Protein AF-A0A097PJF0-F1 (afdb_monomer_lite)

pLDDT: mean 78.51, std 15.77, range [41.44, 96.5]

Radius of gyration: 22.34 Å; chains: 1; bounding box: 65×53×53 Å

Structure (mmCIF, N/CA/C/O backbone):
data_AF-A0A097PJF0-F1
#
_entry.id   AF-A0A097PJF0-F1
#
loop_
_atom_site.group_PDB
_atom_site.id
_atom_site.type_symbol
_atom_site.label_atom_id
_atom_site.label_alt_id
_atom_site.label_comp_id
_atom_site.label_asym_id
_atom_site.label_entity_id
_atom_site.label_seq_id
_atom_site.pdbx_PDB_ins_code
_atom_site.Cartn_x
_atom_site.Cartn_y
_atom_site.Cartn_z
_atom_site.occupancy
_atom_site.B_iso_or_equiv
_atom_site.auth_seq_id
_atom_site.auth_comp_id
_atom_site.auth_asym_id
_atom_site.auth_atom_id
_atom_site.pdbx_PDB_model_num
ATOM 1 N N . VAL A 1 1 ? 27.186 36.646 22.424 1.00 42.75 1 VAL A N 1
ATOM 2 C CA . VAL A 1 1 ? 26.189 35.560 22.273 1.00 42.75 1 VAL A CA 1
ATOM 3 C C . VAL A 1 1 ? 24.999 36.109 21.497 1.00 42.75 1 VAL A C 1
ATOM 5 O O . VAL A 1 1 ? 24.216 36.831 22.083 1.00 42.75 1 VAL A O 1
ATOM 8 N N . ASN A 1 2 ? 24.900 35.851 20.186 1.00 47.84 2 ASN A N 1
ATOM 9 C CA . ASN A 1 2 ? 23.750 36.240 19.350 1.00 47.84 2 ASN A CA 1
ATOM 10 C C . ASN A 1 2 ? 23.353 35.033 18.483 1.00 47.84 2 ASN A C 1
ATOM 12 O O . ASN A 1 2 ? 23.826 34.872 17.360 1.00 47.84 2 ASN A O 1
ATOM 16 N N . GLY A 1 3 ? 22.547 34.139 19.062 1.00 55.75 3 GLY A N 1
ATOM 17 C CA . GLY A 1 3 ? 22.129 32.862 18.482 1.00 55.75 3 GLY A CA 1
ATOM 18 C C . GLY A 1 3 ? 21.095 33.003 17.364 1.00 55.75 3 GLY A C 1
ATOM 19 O O . GLY A 1 3 ? 19.907 32.799 17.586 1.00 55.75 3 GLY A O 1
ATOM 20 N N . ARG A 1 4 ? 21.549 33.308 16.146 1.00 48.09 4 ARG A N 1
ATOM 21 C CA . ARG A 1 4 ? 20.763 33.100 14.921 1.00 48.09 4 ARG A CA 1
ATOM 22 C C . ARG A 1 4 ? 21.459 32.054 14.060 1.00 48.09 4 ARG A C 1
ATOM 24 O O . ARG A 1 4 ? 22.503 32.331 13.475 1.00 48.09 4 ARG A O 1
ATOM 31 N N . THR A 1 5 ? 20.884 30.860 13.978 1.00 52.81 5 THR A N 1
ATOM 32 C CA . THR A 1 5 ? 21.273 29.850 12.991 1.00 52.81 5 THR A CA 1
ATOM 33 C C . THR A 1 5 ? 20.873 30.351 11.602 1.00 52.81 5 THR A C 1
ATOM 35 O O . THR A 1 5 ? 19.693 30.450 11.272 1.00 52.81 5 THR A O 1
ATOM 38 N N . LYS A 1 6 ? 21.864 30.723 10.783 1.00 48.31 6 LYS A N 1
ATOM 39 C CA . LYS A 1 6 ? 21.669 30.903 9.339 1.00 48.31 6 LYS A CA 1
ATOM 40 C C . LYS A 1 6 ? 21.463 29.511 8.729 1.00 48.31 6 LYS A C 1
ATOM 42 O O . LYS A 1 6 ? 22.311 28.655 8.968 1.00 48.31 6 LYS A O 1
ATOM 47 N N . PRO A 1 7 ? 20.392 29.255 7.961 1.00 42.88 7 PRO A N 1
ATOM 48 C CA . PRO A 1 7 ? 20.300 28.022 7.196 1.00 42.88 7 PRO A CA 1
ATOM 49 C C . PRO A 1 7 ? 21.352 28.074 6.083 1.00 42.88 7 PRO A C 1
ATOM 51 O O . PRO A 1 7 ? 21.277 28.896 5.167 1.00 42.88 7 PRO A O 1
ATOM 54 N N . THR A 1 8 ? 22.379 27.242 6.220 1.00 53.88 8 THR A N 1
ATOM 55 C CA . THR A 1 8 ? 23.456 27.079 5.246 1.00 53.88 8 THR A CA 1
ATOM 56 C C . THR A 1 8 ? 23.045 26.012 4.232 1.00 53.88 8 THR A C 1
ATOM 58 O O . THR A 1 8 ? 22.592 24.938 4.620 1.00 53.88 8 THR A O 1
ATOM 61 N N . TRP A 1 9 ? 23.262 26.328 2.953 1.00 52.88 9 TRP A N 1
ATOM 62 C CA . TRP A 1 9 ? 23.116 25.491 1.752 1.00 52.88 9 TRP A CA 1
ATOM 63 C C . TRP A 1 9 ? 21.702 25.317 1.180 1.00 52.88 9 TRP A C 1
ATOM 65 O O . TRP A 1 9 ? 20.803 24.724 1.770 1.00 52.88 9 TRP A O 1
ATOM 75 N N . LYS A 1 10 ? 21.546 25.800 -0.057 1.00 45.69 10 LYS A N 1
ATOM 76 C CA . LYS A 1 10 ? 20.456 25.456 -0.969 1.00 45.69 10 LYS A CA 1
ATOM 77 C C . LYS A 1 10 ? 21.035 24.446 -1.962 1.00 45.69 10 LYS A C 1
ATOM 79 O O . LYS A 1 10 ? 21.895 24.820 -2.752 1.00 45.69 10 LYS A O 1
ATOM 84 N N . LEU A 1 11 ? 20.621 23.180 -1.887 1.00 48.69 11 LEU A N 1
ATOM 85 C CA . LEU A 1 11 ? 21.030 22.155 -2.852 1.00 48.69 11 LEU A CA 1
ATOM 86 C C . LEU A 1 11 ? 20.434 22.478 -4.226 1.00 48.69 11 LEU A C 1
ATOM 88 O O . LEU A 1 11 ? 19.221 22.640 -4.364 1.00 48.69 11 LEU A O 1
ATOM 92 N N . ILE A 1 12 ? 21.294 22.564 -5.237 1.00 57.53 12 ILE A N 1
ATOM 93 C CA . ILE A 1 12 ? 20.921 22.726 -6.640 1.00 57.53 12 ILE A CA 1
ATOM 94 C C . ILE A 1 12 ? 21.457 21.480 -7.349 1.00 57.53 12 ILE A C 1
ATOM 96 O O . ILE A 1 12 ? 22.653 21.234 -7.283 1.00 57.53 12 ILE A O 1
ATOM 100 N N . GLY A 1 13 ? 20.558 20.684 -7.937 1.00 52.91 13 GLY A N 1
ATOM 101 C CA . GLY A 1 13 ? 20.803 19.524 -8.811 1.00 52.91 13 GLY A CA 1
ATOM 102 C C . GLY A 1 13 ? 22.155 18.807 -8.697 1.00 52.91 13 GLY A C 1
ATOM 103 O O . GLY A 1 13 ? 23.130 19.218 -9.318 1.00 52.91 13 GLY A O 1
ATOM 104 N N . CYS A 1 14 ? 22.181 17.672 -7.996 1.00 54.53 14 CYS A N 1
ATOM 105 C CA . CYS A 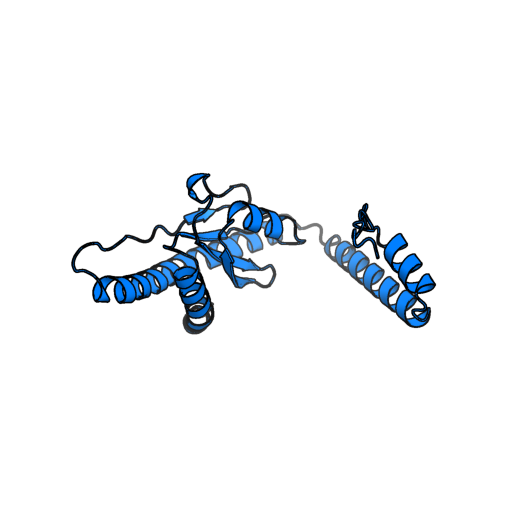1 14 ? 23.330 16.771 -7.985 1.00 54.53 14 CYS A CA 1
ATOM 106 C C . CYS A 1 14 ? 23.398 16.019 -9.327 1.00 54.53 14 CYS A C 1
ATOM 108 O O . CYS A 1 14 ? 22.562 15.157 -9.589 1.00 54.53 14 CYS A O 1
ATOM 110 N N . ARG A 1 15 ? 24.344 16.377 -10.201 1.00 62.47 15 ARG A N 1
ATOM 111 C CA . ARG A 1 15 ? 24.729 15.539 -11.350 1.00 62.47 15 ARG A CA 1
ATOM 112 C C . ARG A 1 15 ? 25.785 14.542 -10.880 1.00 62.47 15 ARG A C 1
ATOM 114 O O . ARG A 1 15 ? 26.599 14.901 -10.036 1.00 62.47 15 ARG A O 1
ATOM 121 N N . GLU A 1 16 ? 25.789 13.324 -11.414 1.00 67.12 16 GLU A N 1
ATOM 122 C CA . GLU A 1 16 ? 26.681 12.244 -10.950 1.00 67.12 16 GLU A CA 1
ATOM 123 C C . GLU A 1 16 ? 28.159 12.657 -10.970 1.00 67.12 16 GLU A C 1
ATOM 125 O O . GLU A 1 16 ? 28.882 12.404 -10.010 1.00 67.12 16 GLU A O 1
ATOM 130 N N . SER A 1 17 ? 28.577 13.423 -11.982 1.00 68.25 17 SER A N 1
ATOM 131 C CA . SER A 1 17 ? 29.924 14.002 -12.067 1.00 68.25 17 SER A CA 1
ATOM 132 C C . SER A 1 17 ? 30.282 14.892 -10.867 1.00 68.25 17 SER A C 1
ATOM 134 O O . SER A 1 17 ? 31.401 14.837 -10.369 1.00 68.25 17 SER A O 1
ATOM 136 N N . LEU A 1 18 ? 29.321 15.673 -10.360 1.00 75.81 18 LEU A N 1
ATOM 137 C CA . LEU A 1 18 ? 29.512 16.563 -9.212 1.00 75.81 18 LEU A CA 1
ATOM 138 C C . LEU A 1 18 ? 29.586 15.779 -7.893 1.00 75.81 18 LEU A C 1
ATOM 140 O O . LEU A 1 18 ? 30.276 16.191 -6.961 1.00 75.81 18 LEU A O 1
ATOM 144 N N . ALA A 1 19 ? 28.896 14.638 -7.811 1.00 80.19 19 ALA A N 1
ATOM 145 C CA . ALA A 1 19 ? 28.943 13.756 -6.648 1.00 80.19 19 ALA A CA 1
ATOM 146 C C . ALA A 1 19 ? 30.316 13.076 -6.508 1.00 80.19 19 ALA A C 1
ATOM 148 O O . ALA A 1 19 ? 30.856 13.028 -5.402 1.00 80.19 19 ALA A O 1
ATOM 149 N N . PHE A 1 20 ? 30.901 12.602 -7.614 1.00 82.88 20 PHE A N 1
ATOM 150 C CA . PHE A 1 20 ? 32.237 11.993 -7.606 1.00 82.88 20 PHE A CA 1
ATOM 151 C C . PHE A 1 20 ? 33.345 13.016 -7.338 1.00 82.88 20 PHE A C 1
ATOM 153 O O . PHE A 1 20 ? 34.221 12.755 -6.516 1.00 82.88 20 PHE A O 1
ATOM 160 N N . GLU A 1 21 ? 33.261 14.205 -7.942 1.00 81.38 21 GLU A N 1
ATOM 161 C CA . GLU A 1 21 ? 34.191 15.312 -7.679 1.00 81.38 21 GLU A CA 1
ATOM 162 C C . GLU A 1 21 ? 34.159 15.732 -6.200 1.00 81.38 21 GLU A C 1
ATOM 164 O O . GLU A 1 21 ? 35.198 15.901 -5.561 1.00 81.38 21 GLU A O 1
ATOM 169 N N . THR A 1 22 ? 32.961 15.821 -5.613 1.00 83.19 22 THR A N 1
ATOM 170 C CA . THR A 1 22 ? 32.807 16.116 -4.181 1.00 83.19 22 THR A CA 1
ATOM 171 C C . THR A 1 22 ? 33.400 14.999 -3.322 1.00 83.19 22 THR A C 1
ATOM 173 O O . THR A 1 22 ? 34.123 15.282 -2.375 1.00 83.19 22 THR A O 1
ATOM 176 N N . ALA A 1 23 ? 33.154 13.730 -3.658 1.00 84.94 23 ALA A N 1
ATOM 177 C CA . ALA A 1 23 ? 33.710 12.598 -2.917 1.00 84.94 23 ALA A CA 1
ATOM 178 C C . ALA A 1 23 ? 35.249 12.589 -2.930 1.00 84.94 23 ALA A C 1
ATOM 180 O O . ALA A 1 23 ? 35.863 12.310 -1.900 1.00 84.94 23 ALA A O 1
ATOM 181 N N . GLN A 1 24 ? 35.873 12.936 -4.059 1.00 85.31 24 GLN A N 1
ATOM 182 C CA . GLN A 1 24 ? 37.328 13.071 -4.153 1.00 85.31 24 GLN A CA 1
ATOM 183 C C . GLN A 1 24 ? 37.842 14.203 -3.251 1.00 85.31 24 GLN A C 1
ATOM 185 O O . GLN A 1 24 ? 38.790 14.002 -2.490 1.00 85.31 24 GLN A O 1
ATOM 190 N N . ASN A 1 25 ? 37.177 15.362 -3.274 1.00 84.75 25 ASN A N 1
ATOM 191 C CA . ASN A 1 25 ? 37.534 16.521 -2.449 1.00 84.75 25 ASN A CA 1
ATOM 192 C C . ASN A 1 25 ? 37.353 16.272 -0.940 1.00 84.75 25 ASN A C 1
ATOM 194 O O . ASN A 1 25 ? 38.111 16.810 -0.136 1.00 84.75 25 ASN A O 1
ATOM 198 N N . GLU A 1 26 ? 36.401 15.420 -0.554 1.00 88.12 26 GLU A N 1
ATOM 199 C CA . GLU A 1 26 ? 36.169 14.985 0.833 1.00 88.12 26 GLU A CA 1
ATOM 200 C C . GLU A 1 26 ? 37.082 13.812 1.258 1.00 88.12 26 GLU A C 1
ATOM 202 O O . GLU A 1 26 ? 36.926 13.240 2.338 1.00 88.12 26 GLU A O 1
ATOM 207 N N . GLY A 1 27 ? 38.063 13.447 0.423 1.00 87.31 27 GLY A N 1
ATOM 208 C CA . GLY A 1 27 ? 39.120 12.496 0.770 1.00 87.31 27 GLY A CA 1
ATOM 209 C C . GLY A 1 27 ? 38.757 11.023 0.580 1.00 87.31 27 GLY A C 1
ATOM 210 O O . GLY A 1 27 ? 39.430 10.152 1.139 1.00 87.31 27 GLY A O 1
ATOM 211 N N . ILE A 1 28 ? 37.719 10.709 -0.202 1.00 88.31 28 ILE A N 1
ATOM 212 C CA . ILE A 1 28 ? 37.427 9.322 -0.575 1.00 88.31 28 ILE A CA 1
ATOM 213 C C . ILE A 1 28 ? 38.529 8.806 -1.516 1.00 88.31 28 ILE A C 1
ATOM 215 O O . ILE A 1 28 ? 38.835 9.459 -2.514 1.00 88.31 28 ILE A O 1
ATOM 219 N N . PRO A 1 29 ? 39.119 7.622 -1.254 1.00 90.94 29 PRO A N 1
ATOM 220 C CA . PRO A 1 29 ? 40.174 7.082 -2.104 1.00 90.94 29 PRO A CA 1
ATOM 221 C C . PRO A 1 29 ? 39.721 6.864 -3.554 1.00 90.94 29 PRO A C 1
ATOM 223 O O . PRO A 1 29 ? 38.681 6.249 -3.799 1.00 90.94 29 PRO A O 1
ATOM 226 N N . GLU A 1 30 ? 40.570 7.255 -4.510 1.00 86.50 30 GLU A N 1
ATOM 227 C CA . GLU A 1 30 ? 40.351 7.140 -5.964 1.00 86.50 30 GLU A CA 1
ATOM 228 C C . GLU A 1 30 ? 39.870 5.743 -6.395 1.00 86.50 30 GLU A C 1
ATOM 230 O O . GLU A 1 30 ? 39.015 5.589 -7.264 1.00 86.50 30 GLU A O 1
ATOM 235 N N . ALA A 1 31 ? 40.393 4.695 -5.750 1.00 87.62 31 ALA A N 1
ATOM 236 C CA . ALA A 1 31 ? 40.038 3.309 -6.042 1.00 87.62 31 ALA A CA 1
ATOM 237 C C . ALA A 1 31 ? 38.555 2.998 -5.771 1.00 87.62 31 ALA A C 1
ATOM 239 O O . ALA A 1 31 ? 37.963 2.169 -6.463 1.00 87.62 31 ALA A O 1
ATOM 240 N N . ILE A 1 32 ? 37.954 3.655 -4.775 1.00 86.88 32 ILE A N 1
ATOM 241 C CA . ILE A 1 32 ? 36.537 3.505 -4.431 1.00 86.88 32 ILE A CA 1
ATOM 242 C C . ILE A 1 32 ? 35.669 4.288 -5.415 1.00 86.88 32 ILE A C 1
ATOM 244 O O . ILE A 1 32 ? 34.667 3.754 -5.887 1.00 86.88 32 ILE A O 1
ATOM 248 N N . ILE A 1 33 ? 36.090 5.502 -5.780 1.00 85.38 33 ILE A N 1
ATOM 249 C CA . ILE A 1 33 ? 35.404 6.353 -6.764 1.00 85.38 33 ILE A CA 1
ATOM 250 C C . ILE A 1 33 ? 35.363 5.652 -8.124 1.00 85.38 33 ILE A C 1
ATOM 252 O O . ILE A 1 33 ? 34.286 5.391 -8.652 1.00 85.38 33 ILE A O 1
ATOM 256 N N . ARG A 1 34 ? 36.518 5.202 -8.621 1.00 85.75 34 ARG A N 1
ATOM 257 C CA . ARG A 1 34 ? 36.638 4.480 -9.895 1.00 85.75 34 ARG A CA 1
ATOM 258 C C . ARG A 1 34 ? 35.813 3.195 -9.924 1.00 85.75 34 ARG A C 1
ATOM 260 O O . ARG A 1 34 ? 35.258 2.812 -10.952 1.00 85.75 34 ARG A O 1
ATOM 267 N N . ARG A 1 35 ? 35.730 2.495 -8.789 1.00 86.62 35 ARG A N 1
ATOM 268 C CA . ARG A 1 35 ? 34.887 1.302 -8.664 1.00 86.62 35 ARG A CA 1
ATOM 269 C C . ARG A 1 35 ? 33.400 1.660 -8.729 1.00 86.62 35 ARG A C 1
ATOM 271 O O . ARG A 1 35 ? 32.649 0.915 -9.347 1.00 86.62 35 ARG A O 1
ATOM 278 N N . ALA A 1 36 ? 32.979 2.773 -8.132 1.00 83.75 36 ALA A N 1
ATOM 279 C CA . ALA A 1 36 ? 31.603 3.256 -8.210 1.00 83.75 36 ALA A CA 1
ATOM 280 C C . ALA A 1 36 ? 31.219 3.718 -9.630 1.00 83.75 36 ALA A C 1
ATOM 282 O O . ALA A 1 36 ? 30.138 3.372 -10.098 1.00 83.75 36 ALA A O 1
ATOM 283 N N . GLU A 1 37 ? 32.119 4.400 -10.344 1.00 83.12 37 GLU A N 1
ATOM 284 C CA . GLU A 1 37 ? 31.933 4.770 -11.757 1.00 83.12 37 GLU A CA 1
ATOM 285 C C . GLU A 1 37 ? 31.742 3.538 -12.648 1.00 83.12 37 GLU A C 1
ATOM 287 O O . GLU A 1 37 ? 30.816 3.491 -13.454 1.00 83.12 37 GLU A O 1
ATOM 292 N N . LEU A 1 38 ? 32.559 2.496 -12.445 1.00 83.38 38 LEU A N 1
ATOM 293 C CA . LEU A 1 38 ? 32.424 1.226 -13.165 1.00 83.38 38 LEU A CA 1
ATOM 294 C C . LEU A 1 38 ? 31.055 0.572 -12.942 1.00 83.38 38 LEU A C 1
ATOM 296 O O . LEU A 1 38 ? 30.485 0.028 -13.886 1.00 83.38 38 LEU A O 1
ATOM 300 N N . TYR A 1 39 ? 30.506 0.628 -11.724 1.00 80.06 39 TYR A N 1
ATOM 301 C CA . TYR A 1 39 ? 29.150 0.131 -11.468 1.00 80.06 39 TYR A CA 1
ATOM 302 C C . TYR A 1 39 ? 28.087 0.937 -12.217 1.00 80.06 39 TYR A C 1
ATOM 304 O O . TYR A 1 39 ? 27.133 0.337 -12.707 1.00 80.06 39 TYR A O 1
ATOM 312 N N . LEU A 1 40 ? 28.258 2.257 -12.337 1.00 78.25 40 LEU A N 1
ATOM 313 C CA . LEU A 1 40 ? 27.361 3.110 -13.119 1.00 78.25 40 LEU A CA 1
ATOM 314 C C . LEU A 1 40 ? 27.417 2.744 -14.607 1.00 78.25 40 LEU A C 1
ATOM 316 O O . LEU A 1 40 ? 26.386 2.472 -15.205 1.00 78.25 40 LEU A O 1
ATOM 320 N N . THR A 1 41 ? 28.620 2.593 -15.172 1.00 76.75 41 THR A N 1
ATOM 321 C CA . THR A 1 41 ? 28.801 2.176 -16.572 1.00 76.75 41 THR A CA 1
ATOM 322 C C . THR A 1 41 ? 28.222 0.788 -16.849 1.00 76.75 41 THR A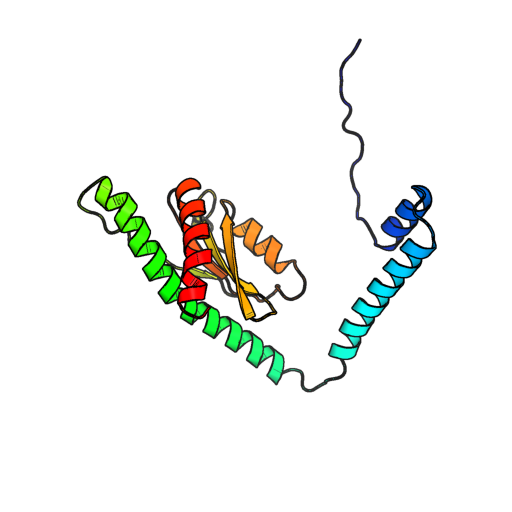 C 1
ATOM 324 O O . THR A 1 41 ? 27.641 0.566 -17.906 1.00 76.75 41 THR A O 1
ATOM 327 N N . ILE A 1 42 ? 28.358 -0.161 -15.916 1.00 78.94 42 ILE A N 1
ATOM 328 C CA . ILE A 1 42 ? 27.744 -1.490 -16.047 1.00 78.94 42 ILE A CA 1
ATOM 329 C C . ILE A 1 42 ? 26.220 -1.389 -15.967 1.00 78.94 42 ILE A C 1
ATOM 331 O O . ILE A 1 42 ? 25.547 -2.073 -16.731 1.00 78.94 42 ILE A O 1
ATOM 335 N N . LYS A 1 43 ? 25.674 -0.544 -15.081 1.00 71.38 43 LYS A N 1
ATOM 336 C CA . LYS A 1 43 ? 24.231 -0.294 -15.003 1.00 71.38 43 LYS A CA 1
ATOM 337 C C . LYS A 1 43 ? 23.717 0.268 -16.332 1.00 71.38 43 LYS A C 1
ATOM 339 O O . LYS A 1 43 ? 22.766 -0.277 -16.879 1.00 71.38 43 LYS A O 1
ATOM 344 N N . ASP A 1 44 ? 24.394 1.268 -16.889 1.00 71.19 44 ASP A N 1
ATOM 345 C CA . ASP A 1 44 ? 24.030 1.875 -18.173 1.00 71.19 44 ASP A CA 1
ATOM 346 C C . ASP A 1 44 ? 24.154 0.862 -19.327 1.00 71.19 44 ASP A C 1
ATOM 348 O O . ASP A 1 44 ? 23.231 0.702 -20.123 1.00 71.19 44 ASP A O 1
ATOM 352 N N . ALA A 1 45 ? 25.228 0.069 -19.367 1.00 67.19 45 ALA A N 1
ATOM 353 C CA . ALA A 1 45 ? 25.407 -0.981 -20.370 1.00 67.19 45 ALA A CA 1
ATOM 354 C C . ALA A 1 45 ? 24.387 -2.129 -20.240 1.00 67.19 45 ALA A C 1
ATOM 356 O O . ALA A 1 45 ? 24.004 -2.728 -21.245 1.00 67.19 45 ALA A O 1
ATOM 357 N N . GLN A 1 46 ? 23.917 -2.441 -19.028 1.00 58.88 46 GLN A N 1
ATOM 358 C CA . GLN A 1 46 ? 22.804 -3.370 -18.810 1.00 58.88 46 GLN A CA 1
ATOM 359 C C . GLN A 1 46 ? 21.498 -2.802 -19.380 1.00 58.88 46 GLN A C 1
ATOM 361 O O . GLN A 1 46 ? 20.761 -3.546 -20.024 1.00 58.88 46 GLN A O 1
ATOM 366 N N . THR A 1 47 ? 21.259 -1.490 -19.255 1.00 54.03 47 THR A N 1
ATOM 367 C CA . THR A 1 47 ? 20.095 -0.844 -19.894 1.00 54.03 47 THR A CA 1
ATOM 368 C C . THR A 1 47 ? 20.167 -0.833 -21.427 1.00 54.03 47 THR A C 1
ATOM 370 O O . THR A 1 47 ? 19.130 -0.835 -22.092 1.00 54.03 47 THR A O 1
ATOM 373 N N . ASP A 1 48 ? 21.372 -0.876 -22.006 1.00 53.91 48 ASP A N 1
ATOM 374 C CA . ASP A 1 48 ? 21.574 -0.944 -23.459 1.00 53.91 48 ASP A CA 1
ATOM 375 C C . ASP A 1 48 ? 21.553 -2.380 -24.014 1.00 53.91 48 ASP A C 1
ATOM 377 O O . ASP A 1 48 ? 21.092 -2.599 -25.134 1.00 53.91 48 ASP A O 1
ATOM 381 N N . LEU A 1 49 ? 21.968 -3.387 -23.238 1.00 49.97 49 LEU A N 1
ATOM 382 C CA . LEU A 1 49 ? 21.813 -4.802 -23.607 1.00 49.97 49 LEU A CA 1
ATOM 383 C C . LEU A 1 49 ? 20.342 -5.250 -23.569 1.00 49.97 49 LEU A C 1
ATOM 385 O O . LEU A 1 49 ? 19.939 -6.060 -24.399 1.00 49.97 49 LEU A O 1
ATOM 389 N N . GLU A 1 50 ? 19.513 -4.657 -22.703 1.00 47.50 50 GLU A N 1
ATOM 390 C CA . GLU A 1 50 ? 18.048 -4.817 -22.739 1.00 47.50 50 GLU A CA 1
ATOM 391 C C . GLU A 1 50 ? 17.390 -4.161 -23.976 1.00 47.50 50 GLU A C 1
ATOM 393 O O . GLU A 1 50 ? 16.230 -4.440 -24.284 1.00 47.50 50 GLU A O 1
ATOM 398 N N . LYS A 1 51 ? 18.119 -3.326 -24.736 1.00 47.91 51 LYS A N 1
ATOM 399 C CA . LYS A 1 51 ? 17.641 -2.684 -25.978 1.00 47.91 51 LYS A CA 1
ATOM 400 C C . LYS A 1 51 ? 17.985 -3.438 -27.266 1.00 47.91 51 LYS A C 1
ATOM 402 O O . LYS A 1 51 ? 17.499 -3.046 -28.327 1.00 47.91 51 LYS A O 1
ATOM 407 N N . ILE A 1 52 ? 18.756 -4.527 -27.206 1.00 45.91 52 ILE A N 1
ATOM 408 C CA . ILE A 1 52 ? 19.051 -5.399 -28.361 1.00 45.91 52 ILE A CA 1
ATOM 409 C C . ILE A 1 52 ? 18.196 -6.672 -28.276 1.00 45.91 52 ILE A C 1
ATOM 411 O O . ILE A 1 52 ? 18.672 -7.784 -28.449 1.00 45.91 52 ILE A O 1
ATOM 415 N N . ASP A 1 53 ? 16.902 -6.519 -28.011 1.00 41.44 53 ASP A N 1
ATOM 416 C CA . ASP A 1 53 ? 15.925 -7.544 -28.368 1.00 41.44 53 ASP A CA 1
ATOM 417 C C . ASP A 1 53 ? 14.685 -6.847 -28.930 1.00 41.44 53 ASP A C 1
ATOM 419 O O . ASP A 1 53 ? 13.688 -6.565 -28.258 1.00 41.44 53 ASP A O 1
ATOM 423 N N . SER A 1 54 ? 14.816 -6.467 -30.201 1.00 42.91 54 SER A N 1
ATOM 424 C CA . SER A 1 54 ? 13.823 -5.773 -31.023 1.00 42.91 54 SER A CA 1
ATOM 425 C C . SER A 1 54 ? 12.703 -6.725 -31.466 1.00 42.91 54 SER A C 1
ATOM 427 O O . SER A 1 54 ? 12.397 -6.888 -32.643 1.00 42.91 54 SER A O 1
ATOM 429 N N . SER A 1 55 ? 12.050 -7.325 -30.470 1.00 44.72 55 SER A N 1
ATOM 430 C CA . SER A 1 55 ? 10.737 -7.984 -30.537 1.00 44.72 55 SER A CA 1
ATOM 431 C C . SER A 1 55 ? 9.754 -7.396 -29.489 1.00 44.72 55 SER A C 1
ATOM 433 O O . SER A 1 55 ? 8.688 -7.941 -29.193 1.00 44.72 55 SER A O 1
ATOM 435 N N . THR A 1 56 ? 10.098 -6.211 -28.965 1.00 47.44 56 THR A N 1
ATOM 436 C CA . THR A 1 56 ? 9.711 -5.570 -27.689 1.00 47.44 56 THR A CA 1
ATOM 437 C C . THR A 1 56 ? 8.240 -5.153 -27.512 1.00 47.44 56 THR A C 1
ATOM 439 O O . THR A 1 56 ? 7.878 -4.609 -26.471 1.00 47.44 56 THR A O 1
ATOM 442 N N . SER A 1 57 ? 7.337 -5.407 -28.460 1.00 51.00 57 SER A N 1
ATOM 443 C CA . SER A 1 57 ? 5.912 -5.083 -28.252 1.00 51.00 57 SER A CA 1
ATOM 444 C C . SER A 1 57 ? 5.148 -6.172 -27.494 1.00 51.00 57 SER A C 1
ATOM 446 O O . SER A 1 57 ? 4.173 -5.860 -26.818 1.00 51.00 57 SER A O 1
ATOM 448 N N . SER A 1 58 ? 5.578 -7.437 -27.549 1.00 52.34 58 SER A N 1
ATOM 449 C CA . SER A 1 58 ? 4.820 -8.539 -26.933 1.00 52.34 58 SER A CA 1
ATOM 450 C C . SER A 1 58 ? 5.164 -8.770 -25.456 1.00 52.34 58 SER A C 1
ATOM 452 O O . SER A 1 58 ? 4.279 -9.088 -24.665 1.00 52.34 58 SER A O 1
ATOM 454 N N . SER A 1 59 ? 6.427 -8.599 -25.058 1.00 54.69 59 SER A N 1
ATOM 455 C CA . SER A 1 59 ? 6.905 -8.887 -23.695 1.00 54.69 59 SER A CA 1
ATOM 456 C C . SER A 1 59 ? 6.481 -7.823 -22.679 1.00 54.69 59 SER A C 1
ATOM 458 O O . SER A 1 59 ? 6.015 -8.161 -21.592 1.00 54.69 59 SER A O 1
ATOM 460 N N . HIS A 1 60 ? 6.551 -6.537 -23.042 1.00 58.25 60 HIS A N 1
ATOM 461 C CA . HIS A 1 60 ? 6.094 -5.445 -22.176 1.00 58.25 60 HIS A CA 1
ATOM 462 C C . HIS A 1 60 ? 4.574 -5.487 -21.945 1.00 58.25 60 HIS A C 1
ATOM 464 O O . HIS A 1 60 ? 4.107 -5.276 -20.826 1.00 58.25 60 HIS A O 1
ATOM 470 N N . VAL A 1 61 ? 3.803 -5.814 -22.989 1.00 62.84 61 VAL A N 1
ATOM 471 C CA . VAL A 1 61 ? 2.344 -5.997 -22.897 1.00 62.84 61 VAL A CA 1
ATOM 472 C C . VAL A 1 61 ? 1.991 -7.213 -22.035 1.00 62.84 61 VAL A C 1
ATOM 474 O O . VAL A 1 61 ? 1.034 -7.168 -21.265 1.00 62.84 61 VAL A O 1
ATOM 477 N N . MET A 1 62 ? 2.777 -8.288 -22.109 1.00 67.88 62 MET A N 1
ATOM 478 C CA . MET A 1 62 ? 2.575 -9.475 -21.277 1.00 67.88 62 MET A CA 1
ATOM 479 C C . MET A 1 62 ? 2.872 -9.199 -19.793 1.00 67.88 62 MET A C 1
ATOM 481 O O . MET A 1 62 ? 2.056 -9.542 -18.939 1.00 67.88 62 MET A O 1
ATOM 485 N N . LEU A 1 63 ? 3.978 -8.513 -19.482 1.00 74.06 63 LEU A N 1
ATOM 486 C CA . LEU A 1 63 ? 4.344 -8.139 -18.108 1.00 74.06 63 LEU A CA 1
ATOM 487 C C . LEU A 1 63 ? 3.355 -7.145 -17.483 1.00 74.06 63 LEU A C 1
ATOM 489 O O . LEU A 1 63 ? 3.025 -7.257 -16.302 1.00 74.06 63 LEU A O 1
ATOM 493 N N . SER A 1 64 ? 2.846 -6.174 -18.249 1.00 75.44 64 SER A N 1
ATOM 494 C CA . SER A 1 64 ? 1.825 -5.247 -17.744 1.00 75.44 64 SER A CA 1
ATOM 495 C C . SER A 1 64 ? 0.498 -5.958 -17.458 1.00 75.44 64 SER A C 1
ATOM 497 O O . SER A 1 64 ? -0.107 -5.715 -16.411 1.00 75.44 64 SER A O 1
ATOM 499 N N . ALA A 1 65 ? 0.088 -6.891 -18.323 1.00 81.81 65 ALA A N 1
ATOM 500 C CA . ALA A 1 65 ? -1.098 -7.716 -18.116 1.00 81.81 65 ALA A CA 1
ATOM 501 C C . ALA A 1 65 ? -0.963 -8.634 -16.890 1.00 81.81 65 ALA A C 1
ATOM 503 O O . ALA A 1 65 ? -1.914 -8.787 -16.120 1.00 81.81 65 ALA A O 1
ATOM 504 N N . GLU A 1 66 ? 0.218 -9.214 -16.669 1.00 85.62 66 GLU A N 1
ATOM 505 C CA . GLU A 1 66 ? 0.497 -10.050 -15.501 1.00 85.62 66 GLU A CA 1
ATOM 506 C C . GLU A 1 66 ? 0.447 -9.246 -14.197 1.00 85.62 66 GLU A C 1
ATOM 508 O O . GLU A 1 66 ? -0.229 -9.659 -13.252 1.00 85.62 66 GLU A O 1
ATOM 513 N N . ARG A 1 67 ? 1.051 -8.047 -14.168 1.00 85.75 67 ARG A N 1
ATOM 514 C CA . ARG A 1 67 ? 0.940 -7.125 -13.023 1.00 85.75 67 ARG A CA 1
ATOM 515 C C . ARG A 1 67 ? -0.511 -6.766 -12.725 1.00 85.75 67 ARG A C 1
ATOM 517 O O . ARG A 1 67 ? -0.927 -6.812 -11.568 1.00 85.75 67 ARG A O 1
ATOM 524 N N . GLN A 1 68 ? -1.290 -6.454 -13.759 1.00 85.81 68 GLN A N 1
ATOM 525 C CA . GLN A 1 68 ? -2.701 -6.113 -13.599 1.00 85.81 68 GLN A CA 1
ATOM 526 C C . GLN A 1 68 ? -3.504 -7.290 -13.037 1.00 85.81 68 GLN A C 1
ATOM 528 O O . GLN A 1 68 ? -4.306 -7.116 -12.120 1.00 85.81 68 GLN A O 1
ATOM 533 N N . ARG A 1 69 ? -3.254 -8.507 -13.528 1.00 87.81 69 ARG A N 1
ATOM 534 C CA . ARG A 1 69 ? -3.908 -9.721 -13.031 1.00 87.81 69 ARG A CA 1
ATOM 535 C C . ARG A 1 69 ? -3.537 -10.017 -11.578 1.00 87.81 69 ARG A C 1
ATOM 537 O O . ARG A 1 69 ? -4.414 -10.360 -10.789 1.00 87.81 69 ARG A O 1
ATOM 544 N N . LEU A 1 70 ? -2.263 -9.871 -11.212 1.00 89.62 70 LEU A N 1
ATOM 545 C CA . LEU A 1 70 ? -1.796 -10.085 -9.843 1.00 89.62 70 LEU A CA 1
ATOM 546 C C . LEU A 1 70 ? -2.438 -9.080 -8.877 1.00 89.62 70 LEU A C 1
ATOM 548 O O . LEU A 1 70 ? -2.936 -9.477 -7.824 1.00 89.62 70 LEU A O 1
ATOM 552 N N . LEU A 1 71 ? -2.524 -7.806 -9.271 1.00 89.44 71 LEU A N 1
ATOM 553 C CA . LEU A 1 71 ? -3.189 -6.775 -8.474 1.00 89.44 71 LEU A CA 1
ATOM 554 C C . LEU A 1 71 ? -4.697 -7.032 -8.333 1.00 89.44 71 LEU A C 1
ATOM 556 O O . LEU A 1 71 ? -5.239 -6.905 -7.236 1.00 89.44 71 LEU A O 1
ATOM 560 N N . GLN A 1 72 ? -5.375 -7.445 -9.409 1.00 87.69 72 GLN A N 1
ATOM 561 C CA . GLN A 1 72 ? -6.794 -7.821 -9.368 1.00 87.69 72 GLN A CA 1
ATOM 562 C C . GLN A 1 72 ? -7.045 -9.012 -8.434 1.00 87.69 72 GLN A C 1
ATOM 564 O O . GLN A 1 72 ? -7.984 -8.987 -7.634 1.00 87.69 72 GLN A O 1
ATOM 569 N N . ASN A 1 73 ? -6.187 -10.035 -8.493 1.00 89.06 73 ASN A N 1
ATOM 570 C CA . ASN A 1 73 ? -6.263 -11.197 -7.609 1.00 89.06 73 ASN A CA 1
ATOM 571 C C . ASN A 1 73 ? -6.045 -10.798 -6.141 1.00 89.06 73 ASN A C 1
ATOM 573 O O . ASN A 1 73 ? -6.809 -11.217 -5.268 1.00 89.06 73 ASN A O 1
ATOM 577 N N . ALA A 1 74 ? -5.050 -9.947 -5.878 1.00 89.69 74 ALA A N 1
ATOM 578 C CA . ALA A 1 74 ? -4.774 -9.416 -4.547 1.00 89.69 74 ALA A CA 1
ATOM 579 C C . ALA A 1 74 ? -5.920 -8.530 -4.030 1.00 89.69 74 ALA A C 1
ATOM 581 O O . ALA A 1 74 ? -6.200 -8.529 -2.834 1.00 89.69 74 ALA A O 1
ATOM 582 N N . GLY A 1 75 ? -6.640 -7.834 -4.917 1.00 89.44 75 GLY A N 1
ATOM 583 C CA . GLY A 1 75 ? -7.753 -6.949 -4.569 1.00 89.44 75 GLY A CA 1
ATOM 584 C C . GLY A 1 75 ? -8.802 -7.603 -3.677 1.00 89.44 75 GLY A C 1
ATOM 585 O O . GLY A 1 75 ? -9.163 -7.055 -2.635 1.00 89.44 75 GLY A O 1
ATOM 586 N N . ARG A 1 76 ? -9.238 -8.820 -4.023 1.00 87.81 76 ARG A N 1
ATOM 587 C CA . ARG A 1 76 ? -10.220 -9.565 -3.217 1.00 87.81 76 ARG A CA 1
ATOM 588 C C . ARG A 1 76 ? -9.668 -9.945 -1.845 1.00 87.81 76 ARG A C 1
ATOM 590 O O . ARG A 1 76 ? -10.382 -9.812 -0.852 1.00 87.81 76 ARG A O 1
ATOM 597 N N . ALA A 1 77 ? -8.417 -10.400 -1.789 1.00 90.69 77 ALA A N 1
ATOM 598 C CA . ALA A 1 77 ? -7.746 -10.747 -0.541 1.00 90.69 77 ALA A CA 1
ATOM 599 C C . ALA A 1 77 ? -7.647 -9.529 0.385 1.00 90.69 77 ALA A C 1
ATOM 601 O O . ALA A 1 77 ? -8.085 -9.592 1.532 1.00 90.69 77 ALA A O 1
ATOM 602 N N . VAL A 1 78 ? -7.164 -8.400 -0.140 1.00 91.75 78 VAL A N 1
ATOM 603 C CA . VAL A 1 78 ? -7.038 -7.131 0.588 1.00 91.75 78 VAL A CA 1
ATOM 604 C C . VAL A 1 78 ? -8.390 -6.681 1.135 1.00 91.75 78 VAL A C 1
ATOM 606 O O . VAL A 1 78 ? -8.489 -6.396 2.327 1.00 91.75 78 VAL A O 1
ATOM 609 N N . THR A 1 79 ? -9.449 -6.684 0.319 1.00 89.56 79 THR A N 1
ATOM 610 C CA . THR A 1 79 ? -10.795 -6.299 0.772 1.00 89.56 79 THR A CA 1
ATOM 611 C C . THR A 1 79 ? -11.281 -7.187 1.915 1.00 89.56 79 THR A C 1
ATOM 613 O O . THR A 1 79 ? -11.691 -6.667 2.949 1.00 89.56 79 THR A O 1
ATOM 616 N N . ILE A 1 80 ? -11.189 -8.516 1.781 1.00 89.06 80 ILE A N 1
ATOM 617 C CA . ILE A 1 80 ? -11.644 -9.462 2.815 1.00 89.06 80 ILE A CA 1
ATOM 618 C C . ILE A 1 80 ? -10.869 -9.261 4.119 1.00 89.06 80 ILE A C 1
ATOM 620 O O . ILE A 1 80 ? -11.457 -9.233 5.203 1.00 89.06 80 ILE A O 1
ATOM 624 N N . ILE A 1 81 ? -9.548 -9.131 4.013 1.00 91.12 81 ILE A N 1
ATOM 625 C CA . ILE A 1 81 ? -8.648 -8.980 5.150 1.00 91.12 81 ILE A CA 1
ATOM 626 C C . ILE A 1 81 ? -8.939 -7.669 5.894 1.00 91.12 81 ILE A C 1
ATOM 628 O O . ILE A 1 81 ? -9.180 -7.679 7.107 1.00 91.12 81 ILE A O 1
ATOM 632 N N . CYS A 1 82 ? -8.977 -6.551 5.167 1.00 89.50 82 CYS A N 1
ATOM 633 C CA . CYS A 1 82 ? -9.264 -5.239 5.733 1.00 89.50 82 CYS A CA 1
ATOM 634 C C . CYS A 1 82 ? -10.668 -5.195 6.336 1.00 89.50 82 CYS A C 1
ATOM 636 O O . CYS A 1 82 ? -10.834 -4.726 7.459 1.00 89.50 82 CYS A O 1
ATOM 638 N N . GLN A 1 83 ? -11.671 -5.735 5.641 1.00 87.88 83 GLN A N 1
ATOM 639 C CA . GLN A 1 83 ? -13.060 -5.698 6.095 1.00 87.88 83 GLN A CA 1
ATOM 640 C C . GLN A 1 83 ? -13.254 -6.512 7.364 1.00 87.88 83 GLN A C 1
ATOM 642 O O . GLN A 1 83 ? -13.873 -6.033 8.311 1.00 87.88 83 GLN A O 1
ATOM 647 N N . ARG A 1 84 ? -12.659 -7.706 7.432 1.00 87.94 84 ARG A N 1
ATOM 648 C CA . ARG A 1 84 ? -12.672 -8.516 8.650 1.00 87.94 84 ARG A CA 1
ATOM 649 C C . ARG A 1 84 ? -12.066 -7.750 9.823 1.00 87.94 84 ARG A C 1
ATOM 651 O O . ARG A 1 84 ? -12.669 -7.731 10.894 1.00 87.94 84 ARG A O 1
ATOM 658 N N . LYS A 1 85 ? -10.911 -7.103 9.627 1.00 88.56 85 LYS A N 1
ATOM 659 C CA . LYS A 1 85 ? -10.234 -6.403 10.723 1.00 88.56 85 LYS A CA 1
ATOM 660 C C . LYS A 1 85 ? -10.942 -5.117 11.136 1.00 88.56 85 LYS A C 1
ATOM 662 O O . LYS A 1 85 ? -11.064 -4.866 12.330 1.00 88.56 85 LYS A O 1
ATOM 667 N N . LEU A 1 86 ? -11.443 -4.323 10.191 1.00 84.44 86 LEU A N 1
ATOM 668 C CA . LEU A 1 86 ? -12.236 -3.139 10.524 1.00 84.44 86 LEU A CA 1
ATOM 669 C C . LEU A 1 86 ? -13.511 -3.538 11.267 1.00 84.44 86 LEU A C 1
ATOM 671 O O . LEU A 1 86 ? -13.802 -2.953 12.305 1.00 84.44 86 LEU A O 1
ATOM 675 N N . ASN A 1 87 ? -14.214 -4.580 10.819 1.00 82.62 87 ASN A N 1
ATOM 676 C CA . ASN A 1 87 ? -15.376 -5.087 11.542 1.00 82.62 87 ASN A CA 1
ATOM 677 C C . ASN A 1 87 ? -15.015 -5.494 12.974 1.00 82.62 87 ASN A C 1
ATOM 679 O O . ASN A 1 87 ? -15.727 -5.117 13.889 1.00 82.62 87 ASN A O 1
ATOM 683 N N . GLU A 1 88 ? -13.897 -6.181 13.211 1.00 84.88 88 GLU A N 1
ATOM 684 C CA . GLU A 1 88 ? -13.450 -6.518 14.573 1.00 84.88 88 GLU A CA 1
ATOM 685 C C . GLU A 1 88 ? -13.245 -5.266 15.452 1.00 84.88 88 GLU A C 1
ATOM 687 O O . GLU A 1 88 ? -13.732 -5.215 16.582 1.00 84.88 88 GLU A O 1
ATOM 692 N N . LEU A 1 89 ? -12.588 -4.231 14.914 1.00 77.88 89 LEU A N 1
ATOM 693 C CA . LEU A 1 89 ? -12.313 -2.978 15.630 1.00 77.88 89 LEU A CA 1
ATOM 694 C C . LEU A 1 89 ? -13.577 -2.147 15.908 1.00 77.88 89 LEU A C 1
ATOM 696 O O . LEU A 1 89 ? -13.645 -1.457 16.928 1.00 77.88 89 LEU A O 1
ATOM 700 N N . TYR A 1 90 ? -14.559 -2.187 15.001 1.00 70.94 90 TYR A N 1
ATOM 701 C CA . TYR A 1 90 ? -15.789 -1.390 15.080 1.00 70.94 90 TYR A CA 1
ATOM 702 C C . TYR A 1 90 ? -16.944 -2.110 15.783 1.00 70.94 90 TYR A C 1
ATOM 704 O O . TYR A 1 90 ? -17.682 -1.469 16.530 1.00 70.94 90 TYR A O 1
ATOM 712 N N . VAL A 1 91 ? -17.061 -3.434 15.644 1.00 62.75 91 VAL A N 1
ATOM 713 C CA . VAL A 1 91 ? -18.046 -4.264 16.365 1.00 62.75 91 VAL A CA 1
ATOM 714 C C . VAL A 1 91 ? -17.776 -4.251 17.870 1.00 62.75 91 VAL A C 1
ATOM 716 O O . VAL A 1 91 ? -18.717 -4.284 18.657 1.00 62.75 91 VAL A O 1
ATOM 719 N N . GLN A 1 92 ? -16.517 -4.102 18.294 1.00 57.75 92 GLN A N 1
ATOM 720 C CA . GLN A 1 92 ? -16.182 -3.879 19.706 1.00 57.75 92 GLN A CA 1
ATOM 721 C C . GLN A 1 92 ? -16.623 -2.503 20.243 1.00 57.75 92 GLN A C 1
ATOM 723 O O . GLN A 1 92 ? -16.568 -2.297 21.454 1.00 57.75 92 GLN A O 1
ATOM 728 N N . LYS A 1 93 ? -17.054 -1.561 19.386 1.00 55.91 93 LYS A N 1
ATOM 729 C CA . LYS A 1 93 ? -17.407 -0.187 19.788 1.00 55.91 93 LYS A CA 1
ATOM 730 C C . LYS A 1 93 ? -18.867 0.215 19.548 1.00 55.91 93 LYS A C 1
ATOM 732 O O . LYS A 1 93 ? -19.345 1.009 20.345 1.00 55.91 93 LYS A O 1
ATOM 737 N N . CYS A 1 94 ? -19.575 -0.315 18.542 1.00 47.22 94 CYS A N 1
ATOM 738 C CA . CYS A 1 94 ? -21.023 -0.106 18.339 1.00 47.22 94 CYS A CA 1
ATOM 739 C C . CYS A 1 94 ? -21.641 -1.175 17.410 1.00 47.22 94 CYS A C 1
ATOM 741 O O . CYS A 1 94 ? -21.036 -1.578 16.418 1.00 47.22 94 CYS A O 1
ATOM 743 N N . ILE A 1 95 ? -22.888 -1.579 17.688 1.00 53.59 95 ILE A N 1
ATOM 744 C CA . ILE A 1 95 ? -23.735 -2.373 16.780 1.00 53.59 95 ILE A CA 1
ATOM 745 C C . ILE A 1 95 ? -24.299 -1.422 15.709 1.00 53.59 95 ILE A C 1
ATOM 747 O O . ILE A 1 95 ? -24.837 -0.378 16.059 1.00 53.59 95 ILE A O 1
ATOM 751 N N . ALA A 1 96 ? -24.216 -1.819 14.434 1.00 48.41 96 ALA A N 1
ATOM 752 C CA . ALA A 1 96 ? -24.790 -1.167 13.243 1.00 48.41 96 ALA A CA 1
ATOM 753 C C . ALA A 1 96 ? -23.958 -0.060 12.559 1.00 48.41 96 ALA A C 1
ATOM 755 O O . ALA A 1 96 ? -24.261 1.122 12.649 1.00 48.41 96 ALA A O 1
ATOM 756 N N . ALA A 1 97 ? -22.960 -0.480 11.776 1.00 46.38 97 ALA A N 1
ATOM 757 C CA . ALA A 1 97 ? -22.733 -0.016 10.400 1.00 46.38 97 ALA A CA 1
ATOM 758 C C . ALA A 1 97 ? -21.568 -0.833 9.823 1.00 46.38 97 ALA A C 1
ATOM 760 O O . ALA A 1 97 ? -20.414 -0.616 10.185 1.00 46.38 97 ALA A O 1
ATOM 761 N N . LEU A 1 98 ? -21.855 -1.798 8.946 1.00 50.81 98 LEU A N 1
ATOM 762 C CA . LEU A 1 98 ? -20.808 -2.405 8.125 1.00 50.81 98 LEU A CA 1
ATOM 763 C C . LEU A 1 98 ? -20.345 -1.320 7.152 1.00 50.81 98 LEU A C 1
ATOM 765 O O . LEU A 1 98 ? -20.983 -1.104 6.126 1.00 50.81 98 LEU A O 1
ATOM 769 N N . ALA A 1 99 ? -19.287 -0.589 7.506 1.00 55.41 99 ALA A N 1
ATOM 770 C CA . ALA A 1 99 ? -18.632 0.308 6.570 1.00 55.41 99 ALA A CA 1
ATOM 771 C C . ALA A 1 99 ? -18.071 -0.564 5.443 1.00 55.41 99 ALA A C 1
ATOM 773 O O . ALA A 1 99 ? -17.090 -1.289 5.623 1.00 55.41 99 ALA A O 1
ATOM 774 N N . GLU A 1 100 ? -18.762 -0.566 4.307 1.00 62.19 100 GLU A N 1
ATOM 775 C CA . GLU A 1 100 ? -18.298 -1.248 3.114 1.00 62.19 100 GLU A CA 1
ATOM 776 C C . GLU A 1 100 ? -16.988 -0.586 2.688 1.00 62.19 100 GLU A C 1
ATOM 778 O O . GLU A 1 100 ? -16.926 0.612 2.404 1.00 62.19 100 GLU A O 1
ATOM 783 N N . ILE A 1 101 ? -15.904 -1.356 2.749 1.00 71.81 101 ILE A N 1
ATOM 784 C CA . ILE A 1 101 ? -14.590 -0.856 2.383 1.00 71.81 101 ILE A CA 1
ATOM 785 C C . ILE A 1 101 ? -14.551 -0.725 0.866 1.00 71.81 101 ILE A C 1
ATOM 787 O O . ILE A 1 101 ? -14.578 -1.727 0.153 1.00 71.81 101 ILE A O 1
ATOM 791 N N . SER A 1 102 ? -14.431 0.509 0.382 1.00 76.75 102 SER A N 1
ATOM 792 C CA . SER A 1 102 ? -14.173 0.773 -1.029 1.00 76.75 102 SER A CA 1
ATOM 793 C C . SER A 1 102 ? -12.691 0.546 -1.326 1.00 76.75 102 SER A C 1
ATOM 795 O O . SER A 1 102 ? -11.826 1.309 -0.888 1.00 76.75 102 SER A O 1
ATOM 797 N N . CYS A 1 103 ? -12.405 -0.547 -2.028 1.00 80.94 103 CYS A N 1
ATOM 798 C CA . CYS A 1 103 ? -11.082 -0.877 -2.540 1.00 80.94 103 CYS A CA 1
ATOM 799 C C . CYS A 1 103 ? -10.996 -0.362 -3.978 1.00 80.94 103 CYS A C 1
ATOM 801 O O . CYS A 1 103 ? -11.761 -0.805 -4.836 1.00 80.94 103 CYS A O 1
ATOM 803 N N . VAL A 1 104 ? -10.113 0.602 -4.230 1.00 84.69 104 VAL A N 1
ATOM 804 C CA . VAL A 1 104 ? -10.076 1.340 -5.497 1.00 84.69 104 VAL A CA 1
ATOM 805 C C . VAL A 1 104 ? -8.744 1.100 -6.193 1.00 84.69 104 VAL A C 1
ATOM 807 O O . VAL A 1 104 ? -7.677 1.219 -5.587 1.00 84.69 104 VAL A O 1
ATOM 810 N N . THR A 1 105 ? -8.807 0.757 -7.477 1.00 83.38 105 THR A N 1
ATOM 811 C CA . THR A 1 105 ? -7.635 0.644 -8.346 1.00 83.38 105 THR A CA 1
ATOM 812 C C . THR A 1 105 ? -7.356 1.973 -9.035 1.00 83.38 105 THR A C 1
ATOM 814 O O . THR A 1 105 ? -8.284 2.615 -9.517 1.00 83.38 105 THR A O 1
ATOM 817 N N . VAL A 1 106 ? -6.086 2.357 -9.110 1.00 82.38 106 VAL A N 1
ATOM 818 C CA . VAL A 1 106 ? -5.596 3.496 -9.892 1.00 82.38 106 VAL A CA 1
ATOM 819 C C . VAL A 1 106 ? -4.704 2.940 -10.989 1.00 82.38 106 VAL A C 1
ATOM 821 O O . VAL A 1 106 ? -3.641 2.380 -10.701 1.00 82.38 106 VAL A O 1
ATOM 824 N N . ASP A 1 107 ? -5.138 3.087 -12.236 1.00 80.81 107 ASP A N 1
ATOM 825 C CA . ASP A 1 107 ? -4.371 2.639 -13.397 1.00 80.81 107 ASP A CA 1
ATOM 826 C C . ASP A 1 107 ? -3.112 3.509 -13.600 1.00 80.81 107 ASP A C 1
ATOM 828 O O . ASP A 1 107 ? -2.989 4.605 -13.043 1.00 80.81 107 ASP A O 1
ATOM 832 N N . SER A 1 108 ? -2.169 3.045 -14.418 1.00 72.44 108 SER A N 1
ATOM 833 C CA . SER A 1 108 ? -0.868 3.643 -14.752 1.00 72.44 108 SER A CA 1
ATOM 834 C C . SER A 1 108 ? -0.925 5.153 -15.027 1.00 72.44 108 SER A C 1
ATOM 836 O O . SER A 1 108 ? -0.014 5.899 -14.669 1.00 72.44 108 SER A O 1
ATOM 838 N N . LYS A 1 109 ? -2.025 5.631 -15.623 1.00 74.00 109 LYS A N 1
ATOM 839 C CA . LYS A 1 109 ? -2.216 7.036 -16.030 1.00 74.00 109 LYS A CA 1
ATOM 840 C C . LYS A 1 109 ? -3.206 7.813 -15.166 1.00 74.00 109 LYS A C 1
ATOM 842 O O . LYS A 1 109 ? -3.399 9.007 -15.380 1.00 74.00 109 LYS A O 1
ATOM 847 N N . GLU A 1 110 ? -3.808 7.166 -14.180 1.00 80.00 110 GLU A N 1
ATOM 848 C CA . GLU A 1 110 ? -4.821 7.770 -13.321 1.00 80.00 110 GLU A CA 1
ATOM 849 C C . GLU A 1 110 ? -4.197 8.346 -12.053 1.00 80.00 110 GLU A C 1
ATOM 851 O O . GLU A 1 110 ? -3.103 7.959 -11.640 1.00 80.00 110 GLU A O 1
ATOM 856 N N . GLN A 1 111 ? -4.879 9.295 -11.425 1.00 80.81 111 GLN A N 1
ATOM 857 C CA . GLN A 1 111 ? -4.519 9.811 -10.108 1.00 80.81 111 GLN A CA 1
ATOM 858 C C . GLN A 1 111 ? -5.655 9.499 -9.135 1.00 80.81 111 GLN A C 1
ATOM 860 O O . GLN A 1 111 ? -6.816 9.494 -9.556 1.00 80.81 111 GLN A O 1
ATOM 865 N N . PRO A 1 112 ? -5.350 9.276 -7.846 1.00 81.38 112 PRO A N 1
ATOM 866 C CA . PRO A 1 112 ? -6.384 9.174 -6.831 1.00 81.38 112 PRO A CA 1
ATOM 867 C C . PRO A 1 112 ? -7.299 10.408 -6.859 1.00 81.38 112 PRO A C 1
ATOM 869 O O . PRO A 1 112 ? -6.822 11.520 -7.123 1.00 81.38 112 PRO A O 1
ATOM 872 N N . PRO A 1 113 ? -8.603 10.243 -6.586 1.00 79.69 113 PRO A N 1
ATOM 873 C CA . PRO A 1 113 ? -9.531 11.360 -6.566 1.00 79.69 113 PRO A CA 1
ATOM 874 C C . PRO A 1 113 ? -9.139 12.364 -5.471 1.00 79.69 113 PRO A C 1
ATOM 876 O O . PRO A 1 113 ? -8.604 11.973 -4.434 1.00 79.69 113 PRO A O 1
ATOM 879 N N . PRO A 1 114 ? -9.454 13.662 -5.629 1.00 74.75 114 PRO A N 1
ATOM 880 C CA . PRO A 1 114 ? -9.119 14.682 -4.632 1.00 74.75 114 PRO A CA 1
ATOM 881 C C . PRO A 1 114 ? -9.755 14.423 -3.255 1.00 74.75 114 PRO A C 1
ATOM 883 O O . PRO A 1 114 ? -9.304 14.977 -2.258 1.00 74.75 114 PRO A O 1
ATOM 886 N N . SER A 1 115 ? -10.760 13.546 -3.170 1.00 74.50 115 SER A N 1
ATOM 887 C CA . SER A 1 115 ? -11.332 13.068 -1.908 1.00 74.50 115 SER A CA 1
ATOM 888 C C . SER A 1 115 ? -10.359 12.261 -1.040 1.00 74.50 115 SER A C 1
ATOM 890 O O . SER A 1 115 ? -10.643 12.071 0.138 1.00 74.50 115 SER A O 1
ATOM 892 N N . THR A 1 116 ? -9.213 11.812 -1.569 1.00 76.25 116 THR A N 1
ATOM 893 C CA . THR A 1 116 ? -8.170 11.128 -0.781 1.00 76.25 116 THR A CA 1
ATOM 894 C C . THR A 1 116 ? -7.212 12.094 -0.077 1.00 76.25 116 THR A C 1
ATOM 896 O O . THR A 1 116 ? -6.268 11.660 0.585 1.00 76.25 116 THR A O 1
ATOM 899 N N . ILE A 1 117 ? -7.382 13.408 -0.254 1.00 76.38 117 ILE A N 1
ATOM 900 C CA . ILE A 1 117 ? -6.520 14.414 0.374 1.00 76.38 117 ILE A CA 1
ATOM 901 C C . ILE A 1 117 ? -6.820 14.465 1.875 1.00 76.38 117 ILE A C 1
ATOM 903 O O . ILE A 1 117 ? -7.954 14.694 2.286 1.00 76.38 117 ILE A O 1
ATOM 907 N N . GLY A 1 118 ? -5.785 14.280 2.699 1.00 77.69 118 GLY A N 1
ATOM 908 C CA . GLY A 1 118 ? -5.902 14.340 4.159 1.00 77.69 118 GLY A CA 1
ATOM 909 C C . GLY A 1 118 ? -6.523 13.095 4.797 1.00 77.69 118 GLY A C 1
ATOM 910 O O . GLY A 1 118 ? -6.800 13.102 5.995 1.00 77.69 118 GLY A O 1
ATOM 911 N N . THR A 1 119 ? -6.731 12.024 4.026 1.00 87.56 119 THR A N 1
ATOM 912 C CA . THR A 1 119 ? -7.211 10.736 4.537 1.00 87.56 119 THR A CA 1
ATOM 913 C C . THR A 1 119 ? -6.068 9.738 4.652 1.00 87.56 119 THR A C 1
ATOM 915 O O . THR A 1 119 ? -5.305 9.557 3.701 1.00 87.56 119 THR A O 1
ATOM 918 N N . SER A 1 120 ? -5.994 9.021 5.772 1.00 91.88 120 SER A N 1
ATOM 919 C CA . SER A 1 120 ? -5.078 7.888 5.899 1.00 91.88 120 SER A CA 1
ATOM 920 C C . SER A 1 120 ? -5.520 6.750 4.986 1.00 91.88 120 SER A C 1
ATOM 922 O O . SER A 1 120 ? -6.698 6.402 4.928 1.00 91.88 120 SER A O 1
ATOM 924 N N . SER A 1 121 ? -4.576 6.168 4.260 1.00 92.75 121 SER A N 1
ATOM 925 C CA . SER A 1 121 ? -4.832 5.097 3.301 1.00 92.75 121 SER A CA 1
ATOM 926 C C . SER A 1 121 ? -3.756 4.025 3.392 1.00 92.75 121 SER A C 1
ATOM 928 O O . SER A 1 121 ? -2.589 4.319 3.662 1.00 92.75 121 SER A O 1
ATOM 930 N N . VAL A 1 122 ? -4.146 2.785 3.118 1.00 95.31 122 VAL A N 1
ATOM 931 C CA . VAL A 1 122 ? -3.220 1.679 2.854 1.00 95.31 122 VAL A CA 1
ATOM 932 C C . VAL A 1 122 ? -3.280 1.372 1.369 1.00 95.31 122 VAL A C 1
ATOM 934 O O . VAL A 1 122 ? -4.362 1.368 0.787 1.00 95.31 122 VAL A O 1
ATOM 937 N N . TYR A 1 123 ? -2.131 1.142 0.748 1.00 94.50 123 TYR A N 1
ATOM 938 C CA . TYR A 1 123 ? -2.026 0.840 -0.668 1.00 94.50 123 TYR A CA 1
ATOM 939 C C . TYR A 1 123 ? -1.137 -0.373 -0.920 1.00 94.50 123 TYR A C 1
ATOM 941 O O . TYR A 1 123 ? -0.235 -0.690 -0.145 1.00 94.50 123 TYR A O 1
ATOM 949 N N . VAL A 1 124 ? -1.411 -1.044 -2.030 1.00 95.00 124 VAL A N 1
ATOM 950 C CA . VAL A 1 124 ? -0.689 -2.197 -2.546 1.00 95.00 124 VAL A CA 1
ATOM 951 C C . VAL A 1 124 ? -0.325 -1.912 -3.999 1.00 95.00 124 VAL A C 1
ATOM 953 O O . VAL A 1 124 ? -1.147 -1.401 -4.758 1.00 95.00 124 VAL A O 1
ATOM 956 N N . LEU A 1 125 ? 0.903 -2.225 -4.393 1.00 93.31 125 LEU A N 1
ATOM 957 C CA . LEU A 1 125 ? 1.364 -2.136 -5.779 1.00 93.31 125 LEU A CA 1
ATOM 958 C C . LEU A 1 125 ? 2.201 -3.359 -6.138 1.00 93.31 125 LEU A C 1
ATOM 960 O O . LEU A 1 125 ? 2.757 -4.018 -5.257 1.00 93.31 125 LEU A O 1
ATOM 964 N N . VAL A 1 126 ? 2.312 -3.646 -7.433 1.00 91.00 126 VAL A N 1
ATOM 965 C CA . VAL A 1 126 ? 3.145 -4.743 -7.941 1.00 91.00 126 VAL A CA 1
ATOM 966 C C . VAL A 1 126 ? 4.480 -4.186 -8.407 1.00 91.00 126 VAL A C 1
ATOM 968 O O . VAL A 1 126 ? 4.538 -3.382 -9.336 1.00 91.00 126 VAL A O 1
ATOM 971 N N . ARG A 1 127 ? 5.563 -4.612 -7.761 1.00 89.00 127 ARG A N 1
ATOM 972 C CA . ARG A 1 127 ? 6.922 -4.217 -8.135 1.00 89.00 127 ARG A CA 1
ATOM 973 C C . ARG A 1 127 ? 7.356 -4.877 -9.462 1.00 89.00 127 ARG A C 1
ATOM 975 O O . ARG A 1 127 ? 6.747 -5.861 -9.881 1.00 89.00 127 ARG A O 1
ATOM 982 N N . PRO A 1 128 ? 8.442 -4.405 -10.107 1.00 84.62 128 PRO A N 1
ATOM 983 C CA . PRO A 1 128 ? 9.009 -5.030 -11.302 1.00 84.62 128 PRO A CA 1
ATOM 984 C C . PRO A 1 128 ? 9.379 -6.505 -11.120 1.00 84.62 128 PRO A C 1
ATOM 986 O O . PRO A 1 128 ? 9.285 -7.269 -12.070 1.00 84.62 128 PRO A O 1
ATOM 989 N N . ASP A 1 129 ? 9.731 -6.925 -9.901 1.00 87.00 129 ASP A N 1
ATOM 990 C CA . ASP A 1 129 ? 10.020 -8.320 -9.549 1.00 87.00 129 ASP A CA 1
ATOM 991 C C . ASP A 1 129 ? 8.761 -9.168 -9.274 1.00 87.00 129 ASP A C 1
ATOM 993 O O . ASP A 1 129 ? 8.864 -10.232 -8.669 1.00 87.00 129 ASP A O 1
ATOM 997 N N . LEU A 1 130 ? 7.577 -8.694 -9.687 1.00 85.38 130 LEU A N 1
ATOM 998 C CA . LEU A 1 130 ? 6.257 -9.321 -9.501 1.00 85.38 130 LEU A CA 1
ATOM 999 C C . LEU A 1 130 ? 5.842 -9.554 -8.041 1.00 85.38 130 LEU A C 1
ATOM 1001 O O . LEU A 1 130 ? 4.848 -10.225 -7.773 1.00 85.38 130 LEU A O 1
ATOM 1005 N N . LYS A 1 131 ? 6.555 -8.950 -7.090 1.00 90.12 131 LYS A N 1
ATOM 1006 C CA . LYS A 1 131 ? 6.209 -8.999 -5.668 1.00 90.12 131 LYS A CA 1
ATOM 1007 C C . LYS A 1 131 ? 5.264 -7.872 -5.296 1.00 90.12 131 LYS A C 1
ATOM 1009 O O . LYS A 1 131 ? 5.383 -6.748 -5.797 1.00 90.12 131 LYS A O 1
ATOM 1014 N N . LEU A 1 132 ? 4.370 -8.153 -4.355 1.00 92.19 132 LEU A N 1
ATOM 1015 C CA . LEU A 1 132 ? 3.542 -7.119 -3.754 1.00 92.19 132 LEU A CA 1
ATOM 1016 C C . LEU A 1 132 ? 4.369 -6.235 -2.820 1.00 92.19 132 LEU A C 1
ATOM 1018 O O . LEU A 1 132 ? 5.126 -6.705 -1.972 1.00 92.19 132 LEU A O 1
ATOM 1022 N N . TYR A 1 133 ? 4.182 -4.929 -2.959 1.00 93.94 133 TYR A N 1
ATOM 1023 C CA . TYR A 1 133 ? 4.594 -3.943 -1.976 1.00 93.94 133 TYR A CA 1
ATOM 1024 C C . TYR A 1 133 ? 3.348 -3.378 -1.308 1.00 93.94 133 TYR A C 1
ATOM 1026 O O . TYR A 1 133 ? 2.422 -2.949 -1.994 1.00 93.94 133 TYR A O 1
ATOM 1034 N N . VAL A 1 134 ? 3.348 -3.358 0.021 1.00 96.25 134 VAL A N 1
ATOM 1035 C CA . VAL A 1 134 ? 2.288 -2.768 0.839 1.00 96.25 134 VAL A CA 1
ATOM 1036 C C . VAL A 1 134 ? 2.861 -1.543 1.536 1.00 96.25 134 VAL A C 1
ATOM 1038 O O . VAL A 1 134 ? 3.972 -1.598 2.062 1.00 96.25 134 VAL A O 1
ATOM 1041 N N . GLY A 1 135 ? 2.110 -0.447 1.543 1.00 95.12 135 GLY A N 1
ATOM 1042 C CA . GLY A 1 135 ? 2.485 0.762 2.261 1.00 95.12 135 GLY A CA 1
ATOM 1043 C C . GLY A 1 135 ? 1.279 1.509 2.814 1.00 95.12 135 GLY A C 1
ATOM 1044 O O . GLY A 1 135 ? 0.159 1.349 2.334 1.00 95.12 135 GLY A O 1
ATOM 1045 N N . GLN A 1 136 ? 1.508 2.383 3.790 1.00 95.19 136 GLN A N 1
ATOM 1046 C CA . GLN A 1 136 ? 0.521 3.368 4.243 1.00 95.19 136 GLN A CA 1
ATOM 1047 C C . GLN A 1 136 ? 0.927 4.807 3.903 1.00 95.19 136 GLN A C 1
ATOM 1049 O O . GLN A 1 136 ? 2.108 5.128 3.727 1.00 95.19 136 GLN A O 1
ATOM 1054 N N . THR A 1 137 ? -0.050 5.709 3.822 1.00 94.50 137 THR A N 1
ATOM 1055 C CA . THR A 1 137 ? 0.199 7.140 3.626 1.00 94.50 137 THR A CA 1
ATOM 1056 C C . THR A 1 137 ? -1.022 7.996 3.960 1.00 94.50 137 THR A C 1
ATOM 1058 O O . THR A 1 137 ? -2.153 7.542 3.822 1.00 94.50 137 THR A O 1
ATOM 1061 N N . ASP A 1 138 ? -0.778 9.247 4.355 1.00 93.12 138 ASP A N 1
ATOM 1062 C CA . ASP A 1 138 ? -1.800 10.299 4.475 1.00 93.12 138 ASP A CA 1
ATOM 1063 C C . ASP A 1 138 ? -1.828 11.225 3.232 1.00 93.12 138 ASP A C 1
ATOM 1065 O O . ASP A 1 138 ? -2.689 12.094 3.113 1.00 93.12 138 ASP A O 1
ATOM 1069 N N . ASP A 1 139 ? -0.882 11.039 2.298 1.00 91.50 139 ASP A N 1
ATOM 1070 C CA . ASP A 1 139 ? -0.781 11.747 1.016 1.00 91.50 139 ASP A CA 1
ATOM 1071 C C . ASP A 1 139 ? -0.620 10.730 -0.122 1.00 91.50 139 ASP A C 1
ATOM 1073 O O . ASP A 1 139 ? 0.476 10.451 -0.624 1.00 91.50 139 ASP A O 1
ATOM 1077 N N . LEU A 1 140 ? -1.748 10.133 -0.512 1.00 89.69 140 LEU A N 1
ATOM 1078 C CA . LEU A 1 140 ? -1.775 9.103 -1.545 1.00 89.69 140 LEU A CA 1
ATOM 1079 C C . LEU A 1 140 ? -1.311 9.639 -2.905 1.00 89.69 140 LEU A C 1
ATOM 1081 O O . LEU A 1 140 ? -0.575 8.956 -3.612 1.00 89.69 140 LEU A O 1
ATOM 1085 N N . ILE A 1 141 ? -1.675 10.877 -3.247 1.00 89.50 141 ILE A N 1
ATOM 1086 C CA . ILE A 1 141 ? -1.298 11.515 -4.515 1.00 89.50 141 ILE A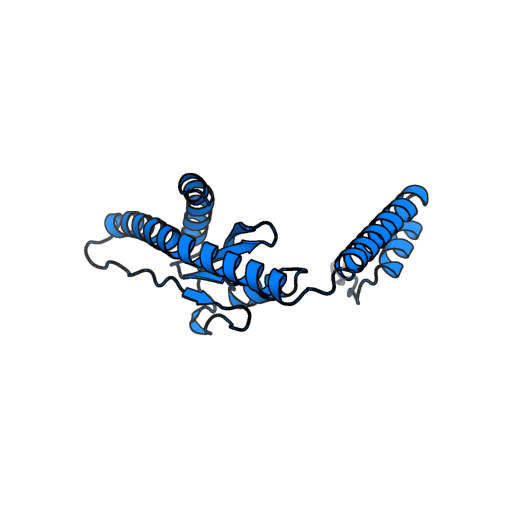 CA 1
ATOM 1087 C C . ILE A 1 141 ? 0.221 11.703 -4.578 1.00 89.50 141 ILE A C 1
ATOM 1089 O O . ILE A 1 141 ? 0.862 11.288 -5.549 1.00 89.50 141 ILE A O 1
ATOM 1093 N N . GLY A 1 142 ? 0.822 12.292 -3.539 1.00 90.75 142 GLY A N 1
ATOM 1094 C CA . GLY A 1 142 ? 2.271 12.467 -3.464 1.00 90.75 142 GLY A CA 1
ATOM 1095 C C . GLY A 1 142 ? 3.020 11.136 -3.462 1.00 90.75 142 GLY A C 1
ATOM 1096 O O . GLY A 1 142 ? 4.072 11.012 -4.103 1.00 90.75 142 GLY A O 1
ATOM 1097 N N . ARG A 1 143 ? 2.454 10.101 -2.829 1.00 91.88 143 ARG A N 1
ATOM 1098 C CA . ARG A 1 143 ? 3.055 8.765 -2.806 1.00 91.88 143 ARG A CA 1
ATOM 1099 C C . ARG A 1 143 ? 3.008 8.068 -4.166 1.00 91.88 143 ARG A C 1
ATOM 1101 O O . ARG A 1 143 ? 4.036 7.538 -4.587 1.00 91.88 143 ARG A O 1
ATOM 1108 N N . VAL A 1 144 ? 1.872 8.107 -4.866 1.00 89.69 144 VAL A N 1
ATOM 1109 C CA . VAL A 1 144 ? 1.734 7.566 -6.232 1.00 89.69 144 VAL A CA 1
ATOM 1110 C C . VAL A 1 144 ? 2.718 8.257 -7.173 1.00 89.69 144 VAL A C 1
ATOM 1112 O O . VAL A 1 144 ? 3.440 7.586 -7.906 1.00 89.69 144 VAL A O 1
ATOM 1115 N N . ARG A 1 145 ? 2.820 9.592 -7.108 1.00 89.69 145 ARG A N 1
ATOM 1116 C CA . ARG A 1 145 ? 3.791 10.357 -7.909 1.00 89.69 145 ARG A CA 1
ATOM 1117 C C . ARG A 1 145 ? 5.228 9.935 -7.625 1.00 89.69 145 ARG A C 1
ATOM 1119 O O . ARG A 1 145 ? 5.974 9.682 -8.559 1.00 89.69 145 ARG A O 1
ATOM 1126 N N . THR A 1 146 ? 5.602 9.821 -6.352 1.00 91.88 146 THR A N 1
ATOM 1127 C CA . THR A 1 146 ? 6.955 9.402 -5.951 1.00 91.88 146 THR A CA 1
ATOM 1128 C C . THR A 1 146 ? 7.315 8.025 -6.509 1.00 91.88 146 THR A C 1
ATOM 1130 O O . THR A 1 146 ? 8.394 7.856 -7.073 1.00 91.88 146 THR A O 1
ATOM 1133 N N . HIS A 1 147 ? 6.409 7.050 -6.389 1.00 91.75 147 HIS A N 1
ATOM 1134 C CA . HIS A 1 147 ? 6.641 5.711 -6.931 1.00 91.75 147 HIS A CA 1
ATOM 1135 C C . HIS A 1 147 ? 6.753 5.733 -8.456 1.00 91.75 147 HIS A C 1
ATOM 1137 O O . HIS A 1 147 ? 7.708 5.182 -8.984 1.00 91.75 147 HIS A O 1
ATOM 1143 N N . ARG A 1 148 ? 5.864 6.434 -9.169 1.00 89.06 148 ARG A N 1
ATOM 1144 C CA . ARG A 1 148 ? 5.919 6.517 -10.642 1.00 89.06 148 ARG A CA 1
ATOM 1145 C C . ARG A 1 148 ? 7.139 7.257 -11.183 1.00 89.06 148 ARG A C 1
ATOM 1147 O O . ARG A 1 148 ? 7.563 6.974 -12.295 1.00 89.06 148 ARG A O 1
ATOM 1154 N N . SER A 1 149 ? 7.724 8.169 -10.411 1.00 88.88 149 SER A N 1
ATOM 1155 C CA . SER A 1 149 ? 8.995 8.813 -10.766 1.00 88.88 149 SER A CA 1
ATOM 1156 C C . SER A 1 149 ? 10.198 7.865 -10.680 1.00 88.88 149 SER A C 1
ATOM 1158 O O . SER A 1 149 ? 11.286 8.235 -11.113 1.00 88.88 149 SER A O 1
ATOM 1160 N N . SER A 1 150 ? 10.032 6.667 -10.110 1.00 88.50 150 SER A N 1
ATOM 1161 C CA . SER A 1 150 ? 11.101 5.674 -10.001 1.00 88.50 150 SER A CA 1
ATOM 1162 C C . SER A 1 150 ? 11.219 4.836 -11.276 1.00 88.50 150 SER A C 1
ATOM 1164 O O . SER A 1 150 ? 10.231 4.525 -11.947 1.00 88.50 150 SER A O 1
ATOM 1166 N N . GLU A 1 151 ? 12.447 4.442 -11.602 1.00 81.75 151 GLU A N 1
ATOM 1167 C CA . GLU A 1 151 ? 12.757 3.587 -12.749 1.00 81.75 151 GLU A CA 1
ATOM 1168 C C . GLU A 1 151 ? 11.981 2.254 -12.674 1.00 81.75 151 GLU A C 1
ATOM 1170 O O . GLU A 1 151 ? 11.905 1.624 -11.619 1.00 81.75 151 GLU A O 1
ATOM 1175 N N . GLY A 1 152 ? 11.337 1.852 -13.777 1.00 81.06 152 GLY A N 1
ATOM 1176 C CA . GLY A 1 152 ? 10.528 0.625 -13.851 1.00 81.06 152 GLY A CA 1
ATOM 1177 C C . GLY A 1 152 ? 9.146 0.679 -13.176 1.00 81.06 152 GLY A C 1
ATOM 1178 O O . GLY A 1 152 ? 8.398 -0.294 -13.259 1.00 81.06 152 GLY A O 1
ATOM 1179 N N . MET A 1 153 ? 8.776 1.798 -12.541 1.00 86.00 153 MET A N 1
ATOM 1180 C CA . MET A 1 153 ? 7.517 1.953 -11.787 1.00 86.00 153 MET A CA 1
ATOM 1181 C C . MET A 1 153 ? 6.492 2.887 -12.450 1.00 86.00 153 MET A C 1
ATOM 1183 O O . MET A 1 153 ? 5.399 3.085 -11.918 1.00 86.00 153 MET A O 1
ATOM 1187 N N . GLN A 1 154 ? 6.836 3.468 -13.602 1.00 83.25 154 GLN A N 1
ATOM 1188 C CA . GLN A 1 154 ? 6.057 4.520 -14.271 1.00 83.25 154 GLN A CA 1
ATOM 1189 C C . GLN A 1 154 ? 4.613 4.094 -14.572 1.00 83.25 154 GLN A C 1
ATOM 1191 O O . GLN A 1 154 ? 3.688 4.873 -14.348 1.00 83.25 154 GLN A O 1
ATOM 1196 N N . ASP A 1 155 ? 4.427 2.837 -14.984 1.00 80.88 155 ASP A N 1
ATOM 1197 C CA . ASP A 1 155 ? 3.130 2.283 -15.376 1.00 80.88 155 ASP A CA 1
ATOM 1198 C C . ASP A 1 155 ? 2.552 1.289 -14.358 1.00 80.88 155 ASP A C 1
ATOM 1200 O O . ASP A 1 155 ? 1.709 0.459 -14.702 1.00 80.88 155 ASP A O 1
ATOM 1204 N N . VAL A 1 156 ? 3.003 1.322 -13.103 1.00 84.06 156 VAL A N 1
ATOM 1205 C CA . VAL A 1 156 ? 2.524 0.366 -12.099 1.00 84.06 156 VAL A CA 1
ATOM 1206 C C . VAL A 1 156 ? 1.118 0.749 -11.618 1.00 84.06 156 VAL A C 1
ATOM 1208 O O . VAL A 1 156 ? 0.908 1.896 -11.204 1.00 84.06 156 VAL A O 1
ATOM 1211 N N . PRO A 1 157 ? 0.153 -0.189 -11.652 1.00 85.38 157 PRO A N 1
ATOM 1212 C CA . PRO A 1 157 ? -1.166 0.034 -11.087 1.00 85.38 157 PRO A CA 1
ATOM 1213 C C . PRO A 1 157 ? -1.113 -0.040 -9.556 1.00 85.38 157 PRO A C 1
ATOM 1215 O O . PRO A 1 157 ? -0.337 -0.800 -8.968 1.00 85.38 157 PRO A O 1
ATOM 1218 N N . PHE A 1 158 ? -1.960 0.754 -8.909 1.00 89.56 158 PHE A N 1
ATOM 1219 C CA . PHE A 1 158 ? -2.079 0.813 -7.455 1.00 89.56 158 PHE A CA 1
ATOM 1220 C C . PHE A 1 158 ? -3.452 0.316 -7.040 1.00 89.56 158 PHE A C 1
ATOM 1222 O O . PHE A 1 158 ? -4.449 0.596 -7.695 1.00 89.56 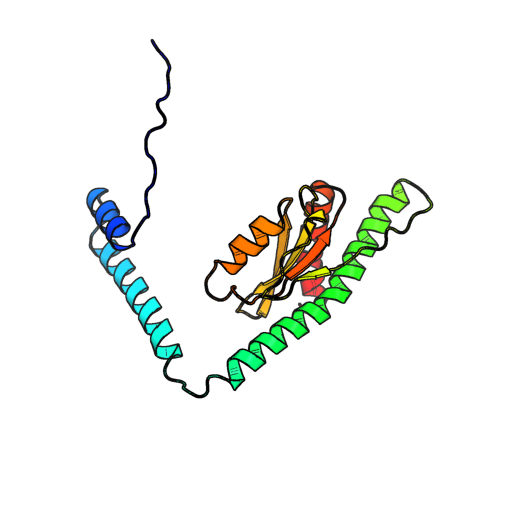158 PHE A O 1
ATOM 1229 N N . LEU A 1 159 ? -3.510 -0.366 -5.911 1.00 92.94 159 LEU A N 1
ATOM 1230 C CA . LEU A 1 159 ? -4.734 -0.670 -5.195 1.00 92.94 159 LEU A CA 1
ATOM 1231 C C . LEU A 1 159 ? -4.681 0.078 -3.873 1.00 92.94 159 LEU A C 1
ATOM 1233 O O . LEU A 1 159 ? -3.665 0.003 -3.191 1.00 92.94 159 LEU A O 1
ATOM 1237 N N . TYR A 1 160 ? -5.736 0.780 -3.482 1.00 93.56 160 TYR A N 1
ATOM 1238 C CA . TYR A 1 160 ? -5.762 1.436 -2.181 1.00 93.56 160 TYR A CA 1
ATOM 1239 C C . TYR A 1 160 ? -7.101 1.295 -1.473 1.00 93.56 160 TYR A C 1
ATOM 1241 O O . TYR A 1 160 ? -8.149 1.070 -2.077 1.00 93.56 160 TYR A O 1
ATOM 1249 N N . VAL A 1 161 ? -7.028 1.450 -0.156 1.00 91.69 161 VAL A N 1
ATOM 1250 C CA . VAL A 1 161 ? -8.151 1.449 0.765 1.00 91.69 161 VAL A CA 1
ATOM 1251 C C . VAL A 1 161 ? -8.018 2.665 1.673 1.00 91.69 161 VAL A C 1
ATOM 1253 O O . VAL A 1 161 ? -7.006 2.825 2.361 1.00 91.69 161 VAL A O 1
ATOM 1256 N N . VAL A 1 162 ? -9.047 3.511 1.689 1.00 90.62 162 VAL A N 1
ATOM 1257 C CA . VAL A 1 162 ? -9.139 4.637 2.626 1.00 90.62 162 VAL A CA 1
ATOM 1258 C C . VAL A 1 162 ? -9.573 4.115 3.988 1.00 90.62 162 VAL A C 1
ATOM 1260 O O . VAL A 1 162 ? -10.502 3.312 4.086 1.00 90.62 162 VAL A O 1
ATOM 1263 N N . VAL A 1 163 ? -8.900 4.565 5.044 1.00 89.00 163 VAL A N 1
ATOM 1264 C CA . VAL A 1 163 ? -9.111 4.075 6.405 1.00 89.00 163 VAL A CA 1
ATOM 1265 C C . VAL A 1 163 ? -9.220 5.226 7.411 1.00 89.00 163 VAL A C 1
ATOM 1267 O O . VAL A 1 163 ? -8.668 6.309 7.208 1.00 89.00 163 VAL A O 1
ATOM 1270 N N . PRO A 1 164 ? -9.924 5.007 8.531 1.00 85.69 164 PRO A N 1
ATOM 1271 C CA . PRO A 1 164 ? -10.121 6.019 9.562 1.00 85.69 164 PRO A CA 1
ATOM 1272 C C . PRO A 1 164 ? -8.865 6.184 10.430 1.00 85.69 164 PRO A C 1
ATOM 1274 O O . PRO A 1 164 ? -8.753 5.642 11.529 1.00 85.69 164 PRO A O 1
ATOM 1277 N N . GLY A 1 165 ? -7.921 6.975 9.926 1.00 88.81 165 GLY A N 1
ATOM 1278 C CA . GLY A 1 165 ? -6.746 7.441 10.657 1.00 88.81 165 GLY A CA 1
ATOM 1279 C C . GLY A 1 165 ? -5.512 6.540 10.563 1.00 88.81 165 GLY A C 1
ATOM 1280 O O . GLY A 1 165 ? -5.563 5.359 10.212 1.00 88.81 165 GLY A O 1
ATOM 1281 N N . ARG A 1 166 ? -4.365 7.132 10.913 1.00 91.56 166 ARG A N 1
ATOM 1282 C CA . ARG A 1 166 ? -3.034 6.539 10.729 1.00 91.56 166 ARG A CA 1
ATOM 1283 C C . ARG A 1 166 ? -2.784 5.297 11.581 1.00 91.56 166 ARG A C 1
ATOM 1285 O O . ARG A 1 166 ? -2.077 4.393 11.154 1.00 91.56 166 ARG A O 1
ATOM 1292 N N . SER A 1 167 ? -3.357 5.222 12.781 1.00 90.94 167 SER A N 1
ATOM 1293 C CA . SER A 1 167 ? -3.217 4.037 13.641 1.00 90.94 167 SER A CA 1
ATOM 1294 C C . SER A 1 167 ? -3.850 2.800 13.000 1.00 90.94 167 SER A C 1
ATOM 1296 O O . SER A 1 167 ? -3.248 1.728 13.000 1.00 90.94 167 SER A O 1
ATOM 1298 N N . VAL A 1 168 ? -5.031 2.967 12.400 1.00 91.00 168 VAL A N 1
ATOM 1299 C CA . VAL A 1 168 ? -5.733 1.911 11.666 1.00 91.00 168 VAL A CA 1
ATOM 1300 C C . VAL A 1 168 ? -4.976 1.554 10.387 1.00 91.00 168 VAL A C 1
ATOM 1302 O O . VAL A 1 168 ? -4.805 0.370 10.103 1.00 91.00 168 VAL A O 1
ATOM 1305 N N . ALA A 1 169 ? -4.457 2.550 9.660 1.00 93.12 169 ALA A N 1
ATOM 1306 C CA . ALA A 1 169 ? -3.625 2.322 8.478 1.00 93.12 169 ALA A CA 1
ATOM 1307 C C . ALA A 1 169 ? -2.373 1.491 8.795 1.00 93.12 169 ALA A C 1
ATOM 1309 O O . ALA A 1 169 ? -2.110 0.500 8.122 1.00 93.12 169 ALA A O 1
ATOM 1310 N N . CYS A 1 170 ? -1.660 1.829 9.868 1.00 94.50 170 CYS A N 1
ATOM 1311 C CA . CYS A 1 170 ? -0.451 1.131 10.303 1.00 94.50 170 CYS A CA 1
ATOM 1312 C C . CYS A 1 170 ? -0.732 -0.327 10.697 1.00 94.50 170 CYS A C 1
ATOM 1314 O O . CYS A 1 170 ? 0.008 -1.249 10.340 1.00 94.50 170 CYS A O 1
ATOM 1316 N N . LEU A 1 171 ? -1.841 -0.548 11.408 1.00 94.12 171 LEU A N 1
ATOM 1317 C CA . LEU A 1 171 ? -2.284 -1.888 11.776 1.00 94.12 171 LEU A CA 1
ATOM 1318 C C . LEU A 1 171 ? -2.619 -2.726 10.536 1.00 94.12 171 LEU A C 1
ATOM 1320 O O . LEU A 1 171 ? -2.206 -3.880 10.451 1.00 94.12 171 LEU A O 1
ATOM 1324 N N . LEU A 1 172 ? -3.358 -2.154 9.583 1.00 94.00 172 LEU A N 1
ATOM 1325 C CA . LEU A 1 172 ? -3.746 -2.843 8.354 1.00 94.00 172 LEU A CA 1
ATOM 1326 C C . LEU A 1 172 ? -2.555 -3.099 7.427 1.00 94.00 172 LEU A C 1
ATOM 1328 O O . LEU A 1 172 ? -2.468 -4.188 6.875 1.00 94.00 172 LEU A O 1
ATOM 1332 N N . GLU A 1 173 ? -1.612 -2.163 7.310 1.00 96.00 173 GLU A N 1
ATOM 1333 C CA . GLU A 1 173 ? -0.337 -2.359 6.606 1.00 96.00 173 GLU A CA 1
ATOM 1334 C C . GLU A 1 173 ? 0.404 -3.573 7.174 1.00 96.00 173 GLU A C 1
ATOM 1336 O O . GLU A 1 173 ? 0.698 -4.522 6.447 1.00 96.00 173 GLU A O 1
ATOM 1341 N N . THR A 1 174 ? 0.615 -3.593 8.494 1.00 96.50 174 THR A N 1
ATOM 1342 C CA . THR A 1 174 ? 1.280 -4.708 9.183 1.00 96.50 174 THR A CA 1
ATOM 1343 C C . THR A 1 174 ? 0.539 -6.022 8.949 1.00 96.50 174 THR A C 1
ATOM 1345 O O . THR A 1 174 ? 1.144 -7.069 8.722 1.00 96.50 174 THR A O 1
ATOM 1348 N N . LEU A 1 175 ? -0.788 -5.991 8.998 1.00 95.62 175 LEU A N 1
ATOM 1349 C CA . LEU A 1 175 ? -1.607 -7.181 8.844 1.00 95.62 175 LEU A CA 1
ATOM 1350 C C . LEU A 1 175 ? -1.568 -7.720 7.407 1.00 95.62 175 LEU A C 1
ATOM 1352 O O . LEU A 1 175 ? -1.420 -8.927 7.226 1.00 95.62 175 LEU A O 1
ATOM 1356 N N . LEU A 1 176 ? -1.631 -6.853 6.396 1.00 95.31 176 LEU A N 1
ATOM 1357 C CA . LEU A 1 176 ? -1.513 -7.238 4.989 1.00 95.31 176 LEU A CA 1
ATOM 1358 C C . LEU A 1 176 ? -0.127 -7.803 4.668 1.00 95.31 176 LEU A C 1
ATOM 1360 O O . LEU A 1 176 ? -0.050 -8.846 4.024 1.00 95.31 176 LEU A O 1
ATOM 1364 N N . ILE A 1 177 ? 0.948 -7.185 5.174 1.00 96.06 177 ILE A N 1
ATOM 1365 C CA . ILE A 1 177 ? 2.325 -7.685 5.008 1.00 96.06 177 ILE A CA 1
ATOM 1366 C C . ILE A 1 177 ? 2.453 -9.130 5.508 1.00 96.06 177 ILE A C 1
ATOM 1368 O O . ILE A 1 177 ? 3.130 -9.940 4.885 1.00 96.06 177 ILE A O 1
ATOM 1372 N N . ASN A 1 178 ? 1.780 -9.469 6.609 1.00 95.75 178 ASN A N 1
ATOM 1373 C CA . ASN A 1 178 ? 1.857 -10.806 7.193 1.00 95.75 178 ASN A CA 1
ATOM 1374 C C . ASN A 1 178 ? 0.868 -11.807 6.574 1.00 95.75 178 ASN A C 1
ATOM 1376 O O . ASN A 1 178 ? 1.159 -12.999 6.532 1.00 95.75 178 ASN A O 1
ATOM 1380 N N . GLN A 1 179 ? -0.308 -11.361 6.118 1.00 93.88 179 GLN A N 1
ATOM 1381 C CA . GLN A 1 179 ? -1.362 -12.263 5.635 1.00 93.88 179 GLN A CA 1
ATOM 1382 C C . GLN A 1 179 ? -1.323 -12.530 4.131 1.00 93.88 179 GLN A C 1
ATOM 1384 O O . GLN A 1 179 ? -1.702 -13.625 3.722 1.00 93.88 179 GLN A O 1
ATOM 1389 N N . LEU A 1 180 ? -0.877 -11.578 3.308 1.00 92.56 180 LEU A N 1
ATOM 1390 C CA . LEU A 1 180 ? -0.810 -11.771 1.856 1.00 92.56 180 LEU A CA 1
ATOM 1391 C C . LEU A 1 180 ? 0.131 -12.927 1.454 1.00 92.56 180 LEU A C 1
ATOM 1393 O O . LEU A 1 180 ? -0.311 -13.765 0.665 1.00 92.56 180 LEU A O 1
ATOM 1397 N N . PRO A 1 181 ? 1.322 -13.098 2.068 1.00 93.12 181 PRO A N 1
ATOM 1398 C CA . PRO A 1 181 ? 2.179 -14.254 1.791 1.00 93.12 181 PRO A CA 1
ATOM 1399 C C . PRO A 1 181 ? 1.528 -15.599 2.109 1.00 93.12 181 PRO A C 1
ATOM 1401 O O . PRO A 1 181 ? 1.709 -16.575 1.384 1.00 93.12 181 PRO A O 1
ATOM 1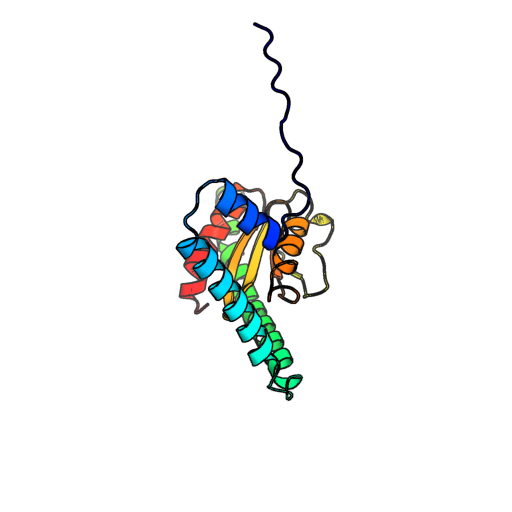404 N N . LEU A 1 182 ? 0.700 -15.655 3.158 1.00 91.12 182 LEU A N 1
ATOM 1405 C CA . LEU A 1 182 ? -0.042 -16.866 3.524 1.00 91.12 182 LEU A CA 1
ATOM 1406 C C . LEU A 1 182 ? -1.141 -17.216 2.509 1.00 91.12 182 LEU A C 1
ATOM 1408 O O . LEU A 1 182 ? -1.622 -18.346 2.495 1.00 91.12 182 LEU A O 1
ATOM 1412 N N . GLN A 1 183 ? -1.541 -16.257 1.671 1.00 87.56 183 GLN A N 1
ATOM 1413 C CA . GLN A 1 183 ? -2.496 -16.450 0.579 1.00 87.56 183 GLN A CA 1
ATOM 1414 C C . GLN A 1 183 ? -1.816 -16.662 -0.783 1.00 87.56 183 GLN A C 1
ATOM 1416 O O . GLN A 1 183 ? -2.514 -16.765 -1.790 1.00 87.56 183 GLN A O 1
ATOM 1421 N N . GLY A 1 184 ? -0.482 -16.777 -0.813 1.00 86.38 184 GLY A N 1
ATOM 1422 C CA . GLY A 1 184 ? 0.291 -17.069 -2.022 1.00 86.38 184 GLY A CA 1
ATOM 1423 C C . GLY A 1 184 ? 0.707 -15.841 -2.834 1.00 86.38 184 GLY A C 1
ATOM 1424 O O . GLY A 1 184 ? 0.902 -15.978 -4.041 1.00 86.38 184 GLY A O 1
ATOM 1425 N N . PHE A 1 185 ? 0.821 -14.669 -2.196 1.00 84.75 185 PHE A N 1
ATOM 1426 C CA . PHE A 1 185 ? 1.261 -13.416 -2.823 1.00 84.75 185 PHE A CA 1
ATOM 1427 C C . PHE A 1 185 ? 2.634 -12.925 -2.347 1.00 84.75 185 PHE A C 1
ATOM 1429 O O . PHE A 1 185 ? 3.015 -13.233 -1.197 1.00 84.75 185 PHE A O 1
#

Organism: Amborella trichopoda (NCBI:txid13333)

Secondary structure (DSSP, 8-state):
---------------HHHHHHHHHHTT--HHHHHHHHHHHHHHHHHHHHTTS-TTTHHHHHHHHHHHHHHHHHHHHHHHHHHHHHHHHHHHTT-SS------EEEE-TT----GGGEEEEEEEEEE-TTS-EEEEEEEEHHHHHHHHHTSTT-TT--EEEEE-SSHHHHHHHHHHHHHHTGGGT-

Fold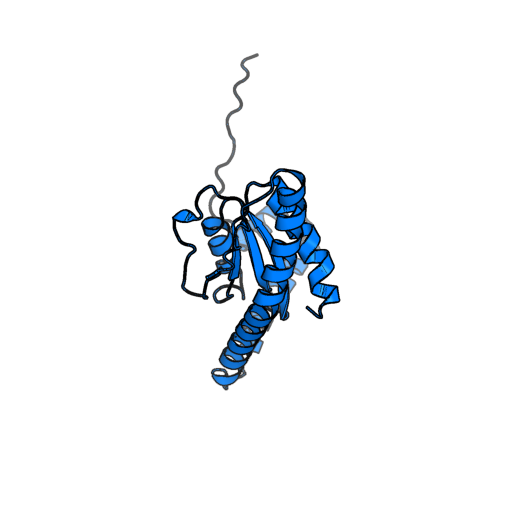seek 3Di:
DDDDDDPDDDDDDDDVVNVLVVCVVVPNDPVVSVVVVVVVVVVVVVVVVVVPPPVPPPPVVVLLVLQVVLVVVVQVVLQVQLQVVVCVVVVVPDPDDSPRWDKDKAWLPGAPDPVLAQFKKKKWWQASVRDIDIDIDSCRRVVLVVQLVDPRRNGIMMIMTTDHDDVSNVVSSVSCVVVVVVVVD

Sequence (185 aa):
VNGRTKPTWKLIGCRESLAFETAQNEGIPEAIIRRAELYLTIKDAQTDLEKIDSSTSSSHVMLSAERQRLLQNAGRAVTIICQRKLNELYVQKCIAALAEISCVTVDSKEQPPPSTIGTSSVYVLVRPDLKLYVGQTDDLIGRVRTHRSSEGMQDVPFLYVVVPGRSVACLLETLLINQLPLQGF

InterPro domains:
  IPR035901 GIY-YIG endonuclease superfamily [SSF82771] (121-179)
  IPR053276 Mitochondrial DNA mismatch repair MutS [PTHR48448] (1-185)